Protein 3RRU (pdb70)

Sequence (278 aa):
DPYATSVGHLIEKATFAGVQTEDWGQFHICDIINTTQDGPKDAVKALKKRISKNYNHKEIQLTLSLIDCVQNCGPSFQSLIVKKEFVKENLVKLLNPRYNLPLDIQNRILNFIKTWSQGFPGGVDVSEVKEVYLDLVKKDPYATSVGHLIEKATFAGVQTEDWGQFHICDIINTTQDGPKDAVKALKKRISKNYNHKEIQLTLSLIDCVQNCGPSFQSLIVKKEFVKENLVKLLNPRYNLPLDIQNRILNFIKTWSQGFPGGVDVSEVKEVYLDLVKK

Nearest PDB structures (foldseek):
  3rru-assembly2_B  TM=1.007E+00  e=3.698E-20  Homo sapiens
  1elk-assembly2_B  TM=9.322E-01  e=1.141E-09  Homo sapiens
  1mhq-assembly2_B  TM=8.663E-01  e=3.518E-06  Homo sapiens
  1juq-assembly5_A  TM=8.604E-01  e=4.296E-06  Homo sapiens
  1juq-assembly6_A  TM=8.604E-01  e=4.296E-06  Homo sapiens

Foldseek 3Di:
DLCPDPLLVLLCVQLPLPDQDHPVVSLCSLVVLAPDPCSQVSNLVSLQVQQAPDLRQSSLVRSLVSVVNCPRPPVSNLQVCLDCVHLVRTLVVCLDCVSVHDPVSNVSSLVVLVVVLVPDPDDRDNPRSVVVNVVVVVD/DLCPDDLSVLLCVQLPLPDQDHDVVSLCSLVVLQPDPCSQVSNLVSLQVQQAPDLRQSSLVRSLVSLVNCPRPPVSNLQVCLDCVHLVRTLVVCLDCVSVHDPVSNVSSLVVLVVSLVDDPDDRDNPRSVVVNVVVVVD

Radius of gyration: 22.13 Å; Cα contacts (8 Å, |Δi|>4): 354; chains: 2; bounding box: 64×55×39 Å

GO terms:
  GO:0005515 protein binding (F, IPI)
  GO:0005768 endosome (C, IDA)
  GO:0005829 cytosol (C, IDA)
  GO:0043130 ubiquitin binding (F, TAS)
  GO:0005764 lysosome (C, TAS)
  GO:0005737 cytoplasm (C, IDA)
  GO:0030276 clathrin binding (F, IDA)
  GO:0045839 negative regulation of mitotic nuclear division (P, IDA)
  GO:0031954 positive regulation of protein autophosphorylation (P, IDA)
  GO:0032147 activation of protein kinase activity (P, IDA)
  GO:0007165 signal transduction (P, IDA)
  GO:0070062 extracellular exosome (C, HDA)
  GO:0019901 protein kinase binding (F, IPI)

Secondary structure (DSSP, 8-state):
-GGGSHHHHHHHHHT-SS--S--TTT--HHHHHHHSTTHHHHHHHHHHHHHTT--BHHHHHHHHHHH--TTTS-HHHHHHHSSHHHIIIIIGGGGSGGG---HHHHHHHHHHHHHHHT--SSS---HHHHHHHHHHHH-/-TTTSHHHHHHHHHT-SS--S--TTT--HHHHHTTSTTHHHHHHHHHHHHHTT--BHHHHHHHHHHH--TTTS-HHHHHHHSSHHHIIIIIGGGGSGGG---HHHHHHHHHHHHHHHT--SSS---HHHHHHHHHHHH-

Structure (mmCIF, N/CA/C/O backbone):
data_3RRU
#
_entry.id   3RRU
#
_cell.length_a   122.047
_cell.length_b   122.047
_cell.length_c   55.095
_cell.angle_alpha   90.00
_cell.angle_beta   90.00
_cell.angle_gamma   120.00
#
_symmetry.space_group_name_H-M   'P 31 1 2'
#
loop_
_atom_site.group_PDB
_atom_site.id
_atom_site.type_symbol
_atom_site.label_atom_id
_atom_site.label_alt_id
_atom_site.label_comp_id
_atom_site.label_asym_id
_atom_site.label_entity_id
_atom_site.label_seq_id
_atom_site.pdbx_PDB_ins_code
_atom_site.Cartn_x
_atom_site.Cartn_y
_atom_site.Cartn_z
_atom_site.occupancy
_atom_site.B_iso_or_equiv
_atom_site.auth_seq_id
_atom_site.auth_comp_id
_atom_site.auth_asym_id
_atom_site.auth_atom_id
_atom_site.pdbx_PDB_model_num
ATOM 1 N N . ASP A 1 11 ? -6.890 29.408 9.160 1.00 45.16 9 ASP A N 1
ATOM 2 C CA . ASP A 1 11 ? -8.209 29.165 8.483 1.00 47.65 9 ASP A CA 1
ATOM 3 C C . ASP A 1 11 ? -8.139 28.370 7.163 1.00 47.74 9 ASP A C 1
ATOM 4 O O . ASP A 1 11 ? -7.428 28.742 6.237 1.00 49.26 9 ASP A O 1
ATOM 9 N N . PRO A 1 12 ? -8.921 27.286 7.044 1.00 47.45 10 PRO A N 1
ATOM 10 C CA . PRO A 1 12 ? -8.890 26.488 5.808 1.00 47.46 10 PRO A CA 1
ATOM 11 C C . PRO A 1 12 ? -9.274 27.208 4.498 1.00 47.08 10 PRO A C 1
ATOM 12 O O . PRO A 1 12 ? -8.546 27.111 3.508 1.00 46.95 10 PRO A O 1
ATOM 16 N N . TYR A 1 13 ? -10.406 27.917 4.495 1.00 46.42 11 TYR A N 1
ATOM 17 C CA . TYR A 1 13 ? -10.896 28.630 3.304 1.00 45.48 11 TYR A CA 1
ATOM 18 C C . TYR A 1 13 ? -10.050 29.843 2.933 1.00 45.90 11 TYR A C 1
ATOM 19 O O . TYR A 1 13 ? -10.429 30.648 2.070 1.00 46.23 11 TYR A O 1
ATOM 28 N N . ALA A 1 14 ? -8.900 29.967 3.581 1.00 46.87 12 ALA A N 1
ATOM 29 C CA . ALA A 1 14 ? -7.997 31.092 3.348 1.00 48.15 12 ALA A CA 1
ATOM 30 C C . ALA A 1 14 ? -6.967 30.790 2.268 1.00 48.75 12 ALA A C 1
ATOM 31 O O . ALA A 1 14 ? -6.724 31.619 1.392 1.00 48.69 12 ALA A O 1
ATOM 33 N N . THR A 1 15 ? -6.362 29.605 2.365 1.00 49.76 13 THR A N 1
ATOM 34 C CA . THR A 1 15 ? -5.348 29.123 1.429 1.00 50.63 13 THR A CA 1
ATOM 35 C C . THR A 1 15 ? -5.823 29.199 -0.026 1.00 50.80 13 THR A C 1
ATOM 36 O O . THR A 1 15 ? -7.015 29.074 -0.308 1.00 52.09 13 THR A O 1
ATOM 40 N N . SER A 1 16 ? -4.887 29.399 -0.950 1.00 49.47 14 SER A N 1
ATOM 41 C CA . SER A 1 16 ? -5.231 29.521 -2.367 1.00 48.19 14 SER A CA 1
ATOM 42 C C . SER A 1 16 ? -6.206 28.440 -2.809 1.00 46.48 14 SER A C 1
ATOM 43 O O . SER A 1 16 ? -7.316 28.732 -3.246 1.00 46.25 14 SER A O 1
ATOM 46 N N . VAL A 1 17 ? -5.792 27.189 -2.683 1.00 44.58 15 VAL A N 1
ATOM 47 C CA . VAL A 1 17 ? -6.645 26.087 -3.076 1.00 43.27 15 VAL A CA 1
ATOM 48 C C . VAL A 1 17 ? -7.833 25.933 -2.117 1.00 43.08 15 VAL A C 1
ATOM 49 O O . VAL A 1 17 ? -8.898 25.433 -2.495 1.00 43.28 15 VAL A O 1
ATOM 53 N N . GLY A 1 18 ? -7.647 26.365 -0.875 1.00 42.32 16 GLY A N 1
ATOM 54 C CA . GLY A 1 18 ? -8.712 26.268 0.105 1.00 41.30 16 GLY A CA 1
ATOM 55 C C . GLY A 1 18 ? -9.908 27.098 -0.313 1.00 40.99 16 GLY A C 1
ATOM 56 O O . GLY A 1 18 ? -11.059 26.693 -0.139 1.00 40.41 16 GLY A O 1
ATOM 57 N N . HIS A 1 19 ? -9.637 28.268 -0.874 1.00 40.68 17 HIS A N 1
ATOM 58 C CA . HIS A 1 19 ? -10.713 29.139 -1.306 1.00 41.52 17 HIS A CA 1
ATOM 59 C C . HIS A 1 19 ? -11.479 28.554 -2.485 1.00 40.29 17 HIS A C 1
ATOM 60 O O . HIS A 1 19 ? -12.701 28.684 -2.552 1.00 40.59 17 HIS A O 1
ATOM 67 N N . LEU A 1 20 ? -10.764 27.920 -3.413 1.00 38.33 18 LEU A N 1
ATOM 68 C CA . LEU A 1 20 ? -11.401 27.328 -4.586 1.00 36.11 18 LEU A CA 1
ATOM 69 C C . LEU A 1 20 ? -12.341 26.225 -4.170 1.00 35.26 18 LEU A C 1
ATOM 70 O O . LEU A 1 20 ? -13.348 25.984 -4.821 1.00 34.23 18 LEU A O 1
ATOM 75 N N . ILE A 1 21 ? -12.004 25.558 -3.076 1.00 35.30 19 ILE A N 1
ATOM 76 C CA . ILE A 1 21 ? -12.840 24.489 -2.582 1.00 36.55 19 ILE A CA 1
ATOM 77 C C . ILE A 1 21 ? -14.072 25.062 -1.894 1.00 39.28 19 ILE A C 1
ATOM 78 O O . ILE A 1 21 ? -15.186 24.592 -2.121 1.00 39.08 19 ILE A O 1
ATOM 83 N N . GLU A 1 22 ? -13.886 26.080 -1.058 1.00 42.13 20 GLU A N 1
ATOM 84 C CA . GLU A 1 22 ? -15.024 26.691 -0.372 1.00 45.03 20 GLU A CA 1
ATOM 85 C C . GLU A 1 22 ? -16.078 27.137 -1.371 1.00 45.89 20 GLU A C 1
ATOM 86 O O . GLU A 1 22 ? -17.274 26.979 -1.139 1.00 46.70 20 GLU A O 1
ATOM 92 N N . LYS A 1 23 ? -15.626 27.701 -2.484 1.00 46.29 21 LYS A N 1
ATOM 93 C CA .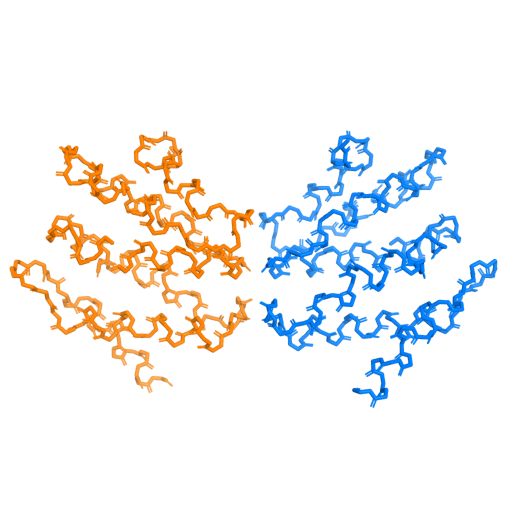 LYS A 1 23 ? -16.533 28.181 -3.515 1.00 46.02 21 LYS A CA 1
ATOM 94 C C . LYS A 1 23 ? -17.126 27.081 -4.389 1.00 44.89 21 LYS A C 1
ATOM 95 O O . LYS A 1 23 ? -18.276 27.182 -4.792 1.00 44.56 21 LYS A O 1
ATOM 101 N N . ALA A 1 24 ? -16.347 26.040 -4.679 1.00 43.43 22 ALA A N 1
ATOM 102 C CA . ALA A 1 24 ? -16.818 24.952 -5.528 1.00 42.64 22 ALA A CA 1
ATOM 103 C C . ALA A 1 24 ? -17.858 24.089 -4.849 1.00 43.61 22 ALA A C 1
ATOM 104 O O . ALA A 1 24 ? -18.568 23.333 -5.503 1.00 43.95 22 ALA A O 1
ATOM 106 N N . THR A 1 25 ? -17.943 24.188 -3.532 1.00 45.48 23 THR A N 1
ATOM 107 C CA . THR A 1 25 ? -18.918 23.403 -2.795 1.00 46.97 23 THR A CA 1
ATOM 108 C C . THR A 1 25 ? -19.793 24.353 -2.006 1.00 48.89 23 THR A C 1
ATOM 109 O O . THR A 1 25 ? -20.382 23.959 -1.005 1.00 50.12 23 THR A O 1
ATOM 113 N N . PHE A 1 26 ? -19.866 25.607 -2.456 1.00 50.81 24 PHE A N 1
ATOM 114 C CA . PHE A 1 26 ? -20.671 26.623 -1.777 1.00 52.73 24 PHE A CA 1
ATOM 115 C C . PHE A 1 26 ? -22.133 26.220 -1.751 1.00 53.37 24 PHE A C 1
ATOM 116 O O . PHE A 1 26 ? -22.637 25.594 -2.684 1.00 52.48 24 PHE A O 1
ATOM 124 N N . ALA A 1 27 ? -22.810 26.594 -0.673 1.00 55.02 25 ALA A N 1
ATOM 125 C CA . ALA A 1 27 ? -24.218 26.281 -0.499 1.00 56.93 25 ALA A CA 1
ATOM 126 C C . ALA A 1 27 ? -25.032 26.626 -1.741 1.00 58.32 25 ALA A C 1
ATOM 127 O O . ALA A 1 27 ? -25.931 25.883 -2.133 1.00 58.46 25 ALA A O 1
ATOM 129 N N . GLY A 1 28 ? -24.713 27.760 -2.356 1.00 59.57 26 GLY A N 1
ATOM 130 C CA . GLY A 1 28 ? -25.433 28.198 -3.541 1.00 59.85 26 GLY A CA 1
ATOM 131 C C . GLY A 1 28 ? -25.528 27.192 -4.677 1.00 59.76 26 GLY A C 1
ATOM 132 O O . GLY A 1 28 ? -26.615 26.694 -4.985 1.00 59.11 26 GLY A O 1
ATOM 133 N N . VAL A 1 29 ? -24.389 26.904 -5.304 1.00 59.62 27 VAL A N 1
ATOM 134 C CA . VAL A 1 29 ? -24.337 25.971 -6.423 1.00 58.78 27 VAL A CA 1
ATOM 135 C C . VAL A 1 29 ? -25.235 24.772 -6.167 1.00 59.60 27 VAL A C 1
ATOM 136 O O . VAL A 1 29 ? -25.267 24.246 -5.060 1.00 59.78 27 VAL A O 1
ATOM 140 N N . GLN A 1 30 ? -25.975 24.341 -7.182 1.00 59.95 28 GLN A N 1
ATOM 141 C CA . GLN A 1 30 ? -26.853 23.199 -6.993 1.00 60.24 28 GLN A CA 1
ATOM 142 C C . GLN A 1 30 ? -26.326 21.976 -7.739 1.00 59.21 28 GLN A C 1
ATOM 143 O O . GLN A 1 30 ? -26.842 20.871 -7.578 1.00 59.85 28 GLN A O 1
ATOM 149 N N . THR A 1 31 ? -25.277 22.171 -8.534 1.00 57.69 29 THR A N 1
ATOM 150 C CA . THR A 1 31 ? -24.681 21.082 -9.316 1.00 55.54 29 THR A CA 1
ATOM 151 C C . THR A 1 31 ? -23.148 21.051 -9.236 1.00 53.19 29 THR A C 1
ATOM 152 O O . THR A 1 31 ? -22.520 22.001 -8.772 1.00 53.07 29 THR A O 1
ATOM 156 N N . GLU A 1 32 ? -22.546 19.960 -9.699 1.00 49.94 30 GLU A N 1
ATOM 157 C CA . GLU A 1 32 ? -21.096 19.846 -9.685 1.00 47.17 30 GLU A CA 1
ATOM 158 C C . GLU A 1 32 ? -20.488 20.609 -10.851 1.00 45.84 30 GLU A C 1
ATOM 159 O O . GLU A 1 32 ? -20.899 20.444 -11.998 1.00 46.73 30 GLU A O 1
ATOM 165 N N . ASP A 1 33 ? -19.517 21.462 -10.565 1.00 43.73 31 ASP A N 1
ATOM 166 C CA . ASP A 1 33 ? -18.850 22.188 -11.632 1.00 40.80 31 ASP A CA 1
ATOM 167 C C . ASP A 1 33 ? -17.592 21.380 -11.906 1.00 38.03 31 ASP A C 1
ATOM 168 O O . ASP A 1 33 ? -16.520 21.680 -11.385 1.00 37.38 31 ASP A O 1
ATOM 173 N N . TRP A 1 34 ? -17.725 20.345 -12.719 1.00 34.90 32 TRP A N 1
ATOM 174 C CA . TRP A 1 34 ? -16.589 19.499 -13.022 1.00 32.40 32 TRP A CA 1
ATOM 175 C C . TRP A 1 34 ? -15.418 20.216 -13.654 1.00 31.99 32 TRP A C 1
ATOM 176 O O . TRP A 1 34 ? -14.290 19.745 -13.564 1.00 31.45 32 TRP A O 1
ATOM 187 N N . GLY A 1 35 ? -15.678 21.340 -14.311 1.00 32.82 33 GLY A N 1
ATOM 188 C CA . GLY A 1 35 ? -14.591 22.074 -14.927 1.00 33.34 33 GLY A CA 1
ATOM 189 C C . GLY A 1 35 ? -13.744 22.641 -13.812 1.00 33.83 33 GLY A C 1
ATOM 190 O O . GLY A 1 35 ? -12.517 22.617 -13.873 1.00 33.23 33 GLY A O 1
ATOM 191 N N . GLN A 1 36 ? -14.429 23.124 -12.777 1.00 34.91 34 GLN A N 1
ATOM 192 C CA . GLN A 1 36 ? -13.807 23.722 -11.604 1.00 35.94 34 GLN A CA 1
ATOM 193 C C . GLN A 1 36 ? -13.099 22.696 -10.750 1.00 35.66 34 GLN A C 1
ATOM 194 O O . GLN A 1 36 ? -12.013 22.962 -10.237 1.00 35.94 34 GLN A O 1
ATOM 200 N N . PHE A 1 37 ? -13.728 21.538 -10.564 1.00 35.78 35 PHE A N 1
ATOM 201 C CA . PHE A 1 37 ? -13.108 20.481 -9.771 1.00 36.56 35 PHE A CA 1
ATOM 202 C C . PHE A 1 37 ? -11.788 20.084 -10.404 1.00 39.29 35 PHE A C 1
ATOM 203 O O . PHE A 1 37 ? -10.805 19.863 -9.705 1.00 40.29 35 PHE A O 1
ATOM 219 N N . HIS A 1 39 ? -9.900 21.952 -12.304 1.00 42.92 37 HIS A N 1
ATOM 220 C CA . HIS A 1 39 ? -8.950 23.012 -12.049 1.00 41.99 37 HIS A CA 1
ATOM 221 C C . HIS A 1 39 ? -8.410 22.885 -10.633 1.00 40.63 37 HIS A C 1
ATOM 222 O O . HIS A 1 39 ? -7.243 23.163 -10.388 1.00 40.51 37 HIS A O 1
ATOM 229 N N . ILE A 1 40 ? -9.258 22.460 -9.703 1.00 39.48 38 ILE A N 1
ATOM 230 C CA . ILE A 1 40 ? -8.834 22.302 -8.320 1.00 38.65 38 ILE A CA 1
ATOM 231 C C . ILE A 1 40 ? -7.774 21.224 -8.179 1.00 39.19 38 ILE A C 1
ATOM 232 O O . ILE A 1 40 ? -6.790 21.413 -7.473 1.00 38.89 38 ILE A O 1
ATOM 237 N N . CYS A 1 41 ? -7.971 20.090 -8.847 1.00 40.46 39 CYS A N 1
ATOM 238 C CA . CYS A 1 41 ? -7.010 18.981 -8.779 1.00 41.05 39 CYS A CA 1
ATOM 239 C C . CYS A 1 41 ? -5.652 19.370 -9.328 1.00 39.96 39 CYS A C 1
ATOM 240 O O . CYS A 1 41 ? -4.617 19.021 -8.763 1.00 39.24 39 CYS A O 1
ATOM 243 N N . ASP A 1 42 ? -5.674 20.078 -10.451 1.00 39.19 40 ASP A N 1
ATOM 244 C CA . ASP A 1 42 ? -4.451 20.529 -11.082 1.00 39.58 40 ASP A CA 1
ATOM 245 C C . ASP A 1 42 ? -3.645 21.409 -10.124 1.00 39.43 40 ASP A C 1
ATOM 246 O O . ASP A 1 42 ? -2.419 21.327 -10.083 1.00 40.44 40 ASP A O 1
ATOM 251 N N . ILE A 1 43 ? -4.338 22.260 -9.372 1.00 38.24 41 ILE A N 1
ATOM 252 C CA . ILE A 1 43 ? -3.707 23.144 -8.397 1.00 36.99 41 ILE A CA 1
ATOM 253 C C . ILE A 1 43 ? -3.106 22.269 -7.298 1.00 37.82 41 ILE A C 1
ATOM 254 O O . ILE A 1 43 ? -1.994 22.512 -6.839 1.00 37.94 41 ILE A O 1
ATOM 259 N N . ILE A 1 44 ? -3.854 21.248 -6.888 1.00 37.39 42 ILE A N 1
ATOM 260 C CA . ILE A 1 44 ? -3.399 20.339 -5.859 1.00 36.59 42 ILE A CA 1
ATOM 261 C C . ILE A 1 44 ? -2.124 19.687 -6.318 1.00 37.88 42 ILE A C 1
ATOM 262 O O . ILE A 1 44 ? -1.245 19.432 -5.519 1.00 39.42 42 ILE A O 1
ATOM 267 N N . ASN A 1 45 ? -2.024 19.405 -7.609 1.00 39.58 43 ASN A N 1
ATOM 268 C CA . ASN A 1 45 ? -0.839 18.742 -8.139 1.00 42.05 43 ASN A CA 1
ATOM 269 C C . ASN A 1 45 ? 0.343 19.656 -8.463 1.00 45.80 43 ASN A C 1
ATOM 270 O O . ASN A 1 45 ? 1.452 19.181 -8.717 1.00 46.93 43 ASN A O 1
ATOM 275 N N . THR A 1 46 ? 0.121 20.963 -8.427 1.00 49.59 44 THR A N 1
ATOM 276 C CA . THR A 1 46 ? 1.187 21.917 -8.732 1.00 53.43 44 THR A CA 1
ATOM 277 C C . THR A 1 46 ? 1.921 22.444 -7.502 1.00 54.51 44 THR A C 1
ATOM 278 O O . THR A 1 46 ? 3.140 22.331 -7.409 1.00 54.72 44 THR A O 1
ATOM 282 N N . THR A 1 47 ? 1.174 23.015 -6.563 1.00 56.45 45 THR A N 1
ATOM 283 C CA . THR A 1 47 ? 1.754 23.571 -5.345 1.00 58.39 45 THR A CA 1
ATOM 284 C C . THR A 1 47 ? 2.392 22.509 -4.456 1.00 59.71 45 THR A C 1
ATOM 285 O O . THR A 1 47 ? 1.988 21.342 -4.460 1.00 59.67 45 THR A O 1
ATOM 289 N N . GLN A 1 48 ? 3.383 22.936 -3.679 1.00 60.87 46 GLN A N 1
ATOM 290 C CA . GLN A 1 48 ? 4.115 22.060 -2.763 1.00 61.94 46 GLN A CA 1
ATOM 291 C C . GLN A 1 48 ? 3.236 21.392 -1.686 1.00 61.77 46 GLN A C 1
ATOM 292 O O . GLN A 1 48 ? 3.298 20.175 -1.493 1.00 61.45 46 GLN A O 1
ATOM 298 N N . ASP A 1 49 ? 2.426 22.189 -0.987 1.00 61.27 47 ASP A N 1
ATOM 299 C CA . ASP A 1 49 ? 1.555 21.675 0.077 1.00 60.26 47 ASP A CA 1
ATOM 300 C C . ASP A 1 49 ? 0.071 21.700 -0.297 1.00 57.58 47 ASP A C 1
ATOM 301 O O . ASP A 1 49 ? -0.799 21.748 0.577 1.00 55.84 47 ASP A O 1
ATOM 306 N N . GLY A 1 50 ? -0.214 21.661 -1.596 1.00 55.16 48 GLY A N 1
ATOM 307 C CA . GLY A 1 50 ? -1.593 21.679 -2.049 1.00 50.81 48 GLY A CA 1
ATOM 308 C C . GLY A 1 50 ? -2.443 20.573 -1.448 1.00 48.35 48 GLY A C 1
ATOM 309 O O . GLY A 1 50 ? -3.557 20.847 -1.021 1.00 47.68 48 GLY A O 1
ATOM 310 N N . PRO A 1 51 ? -1.955 19.319 -1.398 1.00 46.62 49 PRO A N 1
ATOM 311 C CA . PRO A 1 51 ? -2.713 18.194 -0.836 1.00 45.41 49 PRO A CA 1
ATOM 312 C C . PRO A 1 51 ? -3.162 18.384 0.604 1.00 45.27 49 PRO A C 1
ATOM 313 O O . PRO A 1 51 ? -4.324 18.158 0.929 1.00 45.14 49 PRO A O 1
ATOM 317 N N . LYS A 1 52 ? -2.224 18.780 1.461 1.00 45.55 50 LYS A N 1
ATOM 318 C CA . LYS A 1 52 ? -2.482 18.987 2.885 1.00 45.04 50 LYS A CA 1
ATOM 319 C C . LYS A 1 52 ? -3.506 20.094 3.093 1.00 44.50 50 LYS A C 1
ATOM 320 O O . LYS A 1 52 ? -4.496 19.924 3.803 1.00 43.46 50 LYS A O 1
ATOM 326 N N . ASP A 1 53 ? -3.252 21.229 2.457 1.00 44.33 51 ASP A N 1
ATOM 327 C CA . ASP A 1 53 ? -4.118 22.395 2.547 1.00 44.62 51 ASP A CA 1
ATOM 328 C C . ASP A 1 53 ? -5.515 22.116 2.017 1.00 41.19 51 ASP A C 1
ATOM 329 O O . ASP A 1 53 ? -6.508 22.660 2.512 1.00 38.61 51 ASP A O 1
ATOM 334 N N . ALA A 1 54 ? -5.578 21.283 0.987 1.00 39.21 52 ALA A N 1
ATOM 335 C CA . ALA A 1 54 ? -6.850 20.928 0.396 1.00 37.46 52 ALA A CA 1
ATOM 336 C C . ALA A 1 54 ? -7.633 20.119 1.415 1.00 36.24 52 ALA A C 1
ATOM 337 O O . ALA A 1 54 ? -8.768 20.458 1.728 1.00 37.56 52 ALA A O 1
ATOM 339 N N . VAL A 1 55 ? -7.032 19.059 1.944 1.00 33.60 53 VAL A N 1
ATOM 340 C CA . VAL A 1 55 ? -7.741 18.246 2.913 1.00 30.43 53 VAL A CA 1
ATOM 341 C C . VAL A 1 55 ? -8.219 19.039 4.132 1.00 30.56 53 VAL A C 1
ATOM 342 O O . VAL A 1 55 ? -9.243 18.693 4.704 1.00 29.96 53 VAL A O 1
ATOM 346 N N . LYS A 1 56 ? -7.509 20.095 4.534 1.00 30.36 54 LYS A N 1
ATOM 347 C CA . LYS A 1 56 ? -7.956 20.872 5.691 1.00 30.91 54 LYS A CA 1
ATOM 348 C C . LYS A 1 56 ? -9.256 21.589 5.368 1.00 30.71 54 LYS A C 1
ATOM 349 O O . LYS A 1 56 ? -10.124 21.736 6.229 1.00 30.91 54 LYS A O 1
ATOM 355 N N . ALA A 1 57 ? -9.388 22.043 4.125 1.00 31.09 55 ALA A N 1
ATOM 356 C CA . ALA A 1 57 ? -10.603 22.726 3.693 1.00 30.86 55 ALA A CA 1
ATOM 357 C C . ALA A 1 57 ? -11.739 21.710 3.541 1.00 30.37 55 ALA A C 1
ATOM 358 O O . ALA A 1 57 ? -12.828 21.922 4.053 1.00 30.62 55 ALA A O 1
ATOM 360 N N . LEU A 1 58 ? -11.483 20.612 2.839 1.00 31.00 56 LEU A N 1
ATOM 361 C CA . LEU A 1 58 ? -12.492 19.579 2.662 1.00 31.69 56 LEU A CA 1
ATOM 362 C C . LEU A 1 58 ? -12.993 19.094 4.003 1.00 32.84 56 LEU A C 1
ATOM 363 O O . LEU A 1 58 ? -14.182 18.858 4.179 1.00 34.49 56 LEU A O 1
ATOM 368 N N . LYS A 1 59 ? -12.075 18.921 4.946 1.00 34.18 57 LYS A N 1
ATOM 369 C CA . LYS A 1 59 ? -12.436 18.455 6.281 1.00 34.44 57 LYS A CA 1
ATOM 370 C C . LYS A 1 59 ? -13.435 19.438 6.866 1.00 33.38 57 LYS A C 1
ATOM 371 O O . LYS A 1 59 ? -14.436 19.033 7.439 1.00 33.64 57 LYS A O 1
ATOM 377 N N . LYS A 1 60 ? -13.164 20.729 6.694 1.00 32.14 58 LYS A N 1
ATOM 378 C CA . LYS A 1 60 ? -14.050 21.772 7.200 1.00 31.52 58 LYS A CA 1
ATOM 379 C C . LYS A 1 60 ? -15.445 21.655 6.589 1.00 31.09 58 LYS A C 1
ATOM 380 O O . LYS A 1 60 ? -16.414 21.396 7.292 1.00 32.34 58 LYS A O 1
ATOM 386 N N . ARG A 1 61 ? -15.531 21.846 5.281 1.00 30.64 59 ARG A N 1
ATOM 387 C CA . ARG A 1 61 ? -16.786 21.752 4.567 1.00 30.68 59 ARG A CA 1
ATOM 388 C C . ARG A 1 61 ? -17.620 20.540 5.003 1.00 31.01 59 ARG A C 1
ATOM 389 O O . ARG A 1 61 ? -18.821 20.654 5.233 1.00 30.18 59 ARG A O 1
ATOM 397 N N . ILE A 1 62 ? -16.975 19.387 5.139 1.00 32.91 60 ILE A N 1
ATOM 398 C CA . ILE A 1 62 ? -17.653 18.153 5.534 1.00 36.01 60 ILE A CA 1
ATOM 399 C C . ILE A 1 62 ? -18.141 18.122 6.982 1.00 38.03 60 ILE A C 1
ATOM 400 O O . ILE A 1 62 ? -19.332 17.956 7.228 1.00 38.94 60 ILE A O 1
ATOM 405 N N . SER A 1 63 ? -17.219 18.276 7.930 1.00 39.85 61 SER A N 1
ATOM 406 C CA . SER A 1 63 ? -17.542 18.209 9.353 1.00 42.08 61 SER A CA 1
ATOM 407 C C . SER A 1 63 ? -18.909 18.726 9.803 1.00 43.16 61 SER A C 1
ATOM 408 O O . SER A 1 63 ? -19.290 19.859 9.503 1.00 43.59 61 SER A O 1
ATOM 411 N N . LYS A 1 64 ? -19.623 17.871 10.540 1.00 43.10 62 LYS A N 1
ATOM 412 C CA . LYS A 1 64 ? -20.940 18.170 11.098 1.00 42.21 62 LYS A CA 1
ATOM 413 C C . LYS A 1 64 ? -21.770 19.107 10.230 1.00 40.85 62 LYS A C 1
ATOM 414 O O . LYS A 1 64 ? -22.408 20.022 10.741 1.00 40.80 62 LYS A O 1
ATOM 420 N N . ASN A 1 65 ? -21.772 18.876 8.923 1.00 39.53 63 ASN A N 1
ATOM 421 C CA . ASN A 1 65 ? -22.527 19.719 8.008 1.00 38.19 63 ASN A CA 1
ATOM 422 C C . ASN A 1 65 ? -23.921 19.142 7.758 1.00 37.84 63 ASN A C 1
ATOM 423 O O . ASN A 1 65 ? -24.064 17.950 7.498 1.00 36.71 63 ASN A O 1
ATOM 428 N N . TYR A 1 66 ? -24.951 19.979 7.844 1.00 38.34 64 TYR A N 1
ATOM 429 C CA . TYR A 1 66 ? -26.320 19.506 7.630 1.00 38.40 64 TYR A CA 1
ATOM 430 C C . TYR A 1 66 ? -26.860 19.790 6.236 1.00 37.57 64 TYR A C 1
ATOM 431 O O . TYR A 1 66 ? -28.014 19.497 5.937 1.00 37.75 64 TYR A O 1
ATOM 440 N N . ASN A 1 67 ? -26.031 20.371 5.386 1.00 37.14 65 ASN A N 1
ATOM 441 C CA . ASN A 1 67 ? -26.474 20.697 4.052 1.00 38.10 65 ASN A CA 1
ATOM 442 C C . ASN A 1 67 ? -26.357 19.511 3.104 1.00 39.91 65 ASN A C 1
ATOM 443 O O . ASN A 1 67 ? -25.304 18.890 2.991 1.00 41.17 65 ASN A O 1
ATOM 448 N N . HIS A 1 68 ? -27.455 19.194 2.435 1.00 41.22 66 HIS A N 1
ATOM 449 C CA . HIS A 1 68 ? -27.489 18.110 1.471 1.00 41.72 66 HIS A CA 1
ATOM 450 C C . HIS A 1 68 ? -26.467 18.276 0.366 1.00 40.37 66 HIS A C 1
ATOM 451 O O . HIS A 1 68 ? -25.510 17.520 0.265 1.00 39.07 66 HIS A O 1
ATOM 458 N N . LYS A 1 69 ? -26.720 19.269 -0.480 1.00 38.53 67 LYS A N 1
ATOM 459 C CA . LYS A 1 69 ? -25.872 19.528 -1.615 1.00 37.71 67 LYS A CA 1
ATOM 460 C C . LYS A 1 69 ? -24.422 19.787 -1.282 1.00 38.78 67 LYS A C 1
ATOM 461 O O . LYS A 1 69 ? -23.550 19.315 -2.006 1.00 40.60 67 LYS A O 1
ATOM 467 N N . GLU A 1 70 ? -24.133 20.518 -0.207 1.00 37.92 68 GLU A N 1
ATOM 468 C CA . GLU A 1 70 ? -22.731 20.772 0.118 1.00 36.71 68 GLU A CA 1
ATOM 469 C C . GLU A 1 70 ? -21.996 19.449 0.307 1.00 35.17 68 GLU A C 1
ATOM 470 O O . GLU A 1 70 ? -20.888 19.273 -0.202 1.00 35.50 68 GLU A O 1
ATOM 476 N N . ILE A 1 71 ? -22.614 18.505 1.008 1.00 32.81 69 ILE A N 1
ATOM 477 C CA . ILE A 1 71 ? -21.977 17.215 1.221 1.00 31.04 69 ILE A CA 1
ATOM 478 C C . ILE A 1 71 ? -21.929 16.429 -0.067 1.00 32.51 69 ILE A C 1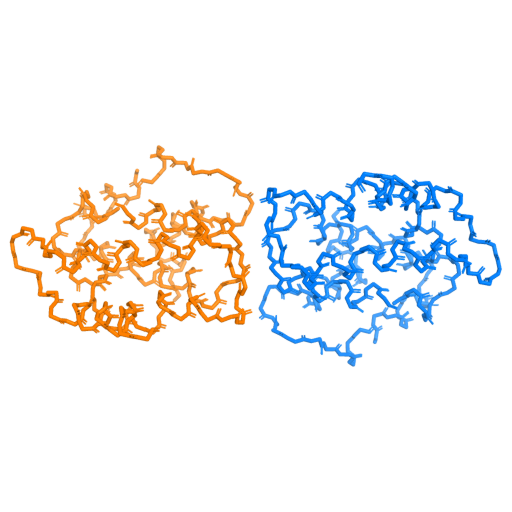
ATOM 479 O O . ILE A 1 71 ? -20.947 15.744 -0.347 1.00 33.55 69 ILE A O 1
ATOM 484 N N . GLN A 1 72 ? -23.003 16.526 -0.845 1.00 33.68 70 GLN A N 1
ATOM 485 C CA . GLN A 1 72 ? -23.111 15.831 -2.121 1.00 33.72 70 GLN A CA 1
ATOM 486 C C . GLN A 1 72 ? -22.010 16.317 -3.060 1.00 32.26 70 GLN A C 1
ATOM 487 O O . GLN A 1 72 ? -21.333 15.512 -3.697 1.00 32.11 70 GLN A O 1
ATOM 493 N N . LEU A 1 73 ? -21.839 17.634 -3.137 1.00 30.90 71 LEU A N 1
ATOM 494 C CA . LEU A 1 73 ? -20.813 18.226 -3.983 1.00 30.64 71 LEU A CA 1
ATOM 495 C C . LEU A 1 73 ? -19.424 17.931 -3.445 1.00 30.84 71 LEU A C 1
ATOM 496 O O . LEU A 1 73 ? -18.521 17.590 -4.206 1.00 31.93 71 LEU A O 1
ATOM 501 N N . THR A 1 74 ? -19.243 18.078 -2.136 1.00 28.79 72 THR A N 1
ATOM 502 C CA . THR A 1 74 ? -17.947 17.818 -1.550 1.00 27.65 72 THR A CA 1
ATOM 503 C C . THR A 1 74 ? -17.489 16.393 -1.799 1.00 27.25 72 THR A C 1
ATOM 504 O O . THR A 1 74 ? -16.349 16.174 -2.211 1.00 28.40 72 THR A O 1
ATOM 508 N N . LEU A 1 75 ? -18.365 15.421 -1.572 1.00 25.64 73 LEU A N 1
ATOM 509 C CA . LEU A 1 75 ? -17.977 14.045 -1.833 1.00 24.71 73 LEU A CA 1
ATOM 510 C C . LEU A 1 75 ? -17.546 13.926 -3.303 1.00 24.27 73 LEU A C 1
ATOM 511 O O . LEU A 1 75 ? -16.502 13.343 -3.592 1.00 24.37 73 LEU A O 1
ATOM 516 N N . SER A 1 76 ? -18.324 14.496 -4.225 1.00 23.28 74 SER A N 1
ATOM 517 C CA . SER A 1 76 ? -17.973 14.450 -5.650 1.00 22.88 74 SER A CA 1
ATOM 518 C C . SER A 1 76 ? -16.615 15.080 -5.894 1.00 22.43 74 SER A C 1
ATOM 519 O O . SER A 1 76 ? -15.872 14.644 -6.771 1.00 20.51 74 SER A O 1
ATOM 522 N N . LEU A 1 77 ? -16.309 16.120 -5.125 1.00 22.36 75 LEU A N 1
ATOM 523 C CA . LEU A 1 77 ? -15.030 16.799 -5.252 1.00 24.12 75 LEU A CA 1
ATOM 524 C C . LEU A 1 77 ? -13.914 15.919 -4.684 1.00 26.88 75 LEU A C 1
ATOM 525 O O . LEU A 1 77 ? -12.787 15.942 -5.174 1.00 26.98 75 LEU A O 1
ATOM 530 N N . ILE A 1 78 ? -14.230 15.149 -3.648 1.00 29.69 76 ILE A N 1
ATOM 531 C CA . ILE A 1 78 ? -13.256 14.267 -3.037 1.00 32.62 76 ILE A CA 1
ATOM 532 C C . ILE A 1 78 ? -12.929 13.149 -3.998 1.00 35.45 76 ILE A C 1
ATOM 533 O O . ILE A 1 78 ? -11.768 12.927 -4.348 1.00 35.40 76 ILE A O 1
ATOM 538 N N . ASP A 1 79 ? -13.971 12.454 -4.433 1.00 39.27 77 ASP A N 1
ATOM 539 C CA . ASP A 1 79 ? -13.824 11.349 -5.373 1.00 42.96 77 ASP A CA 1
ATOM 540 C C . ASP A 1 79 ? -12.952 11.728 -6.557 1.00 43.73 77 ASP A C 1
ATOM 541 O O . ASP A 1 79 ? -12.339 10.866 -7.172 1.00 44.05 77 ASP A O 1
ATOM 554 N N . CYS A 1 81 ? -10.296 14.156 -6.573 1.00 43.09 79 CYS A N 1
ATOM 555 C CA . CYS A 1 81 ? -8.924 14.252 -6.137 1.00 41.00 79 CYS A CA 1
ATOM 556 C C . CYS A 1 81 ? -8.354 12.895 -5.837 1.00 39.94 79 CYS A C 1
ATOM 557 O O . CYS A 1 81 ? -7.160 12.672 -6.005 1.00 40.40 79 CYS A O 1
ATOM 560 N N . VAL A 1 82 ? -9.203 11.983 -5.385 1.00 37.91 80 VAL A N 1
ATOM 561 C CA . VAL A 1 82 ? -8.725 10.656 -5.040 1.00 35.57 80 VAL A CA 1
ATOM 562 C C . VAL A 1 82 ? -8.142 9.952 -6.238 1.00 35.62 80 VAL A C 1
ATOM 563 O O . VAL A 1 82 ? -7.161 9.229 -6.112 1.00 36.33 80 VAL A O 1
ATOM 567 N N . GLN A 1 83 ? -8.721 10.172 -7.409 1.00 35.76 81 GLN A N 1
ATOM 568 C CA . GLN A 1 83 ? -8.198 9.506 -8.574 1.00 37.08 81 GLN A CA 1
ATOM 569 C C . GLN A 1 83 ? -7.414 10.382 -9.551 1.00 36.03 81 GLN A C 1
ATOM 570 O O . GLN A 1 83 ? -7.052 9.917 -10.623 1.00 36.04 81 GLN A O 1
ATOM 576 N N . ASN A 1 84 ? -7.141 11.631 -9.185 1.00 36.41 82 ASN A N 1
ATOM 577 C CA . ASN A 1 84 ? -6.357 12.517 -10.044 1.00 38.08 82 ASN A CA 1
ATOM 578 C C . ASN A 1 84 ? -5.072 13.021 -9.370 1.00 39.87 82 ASN A C 1
ATOM 579 O O . ASN A 1 84 ? -4.262 13.698 -10.005 1.00 41.38 82 ASN A O 1
ATOM 584 N N . CYS A 1 85 ? -4.891 12.726 -8.085 1.00 41.61 83 CYS A N 1
ATOM 585 C CA . CYS A 1 85 ? -3.700 13.170 -7.352 1.00 41.90 83 CYS A CA 1
ATOM 586 C C . CYS A 1 85 ? -3.056 11.922 -6.763 1.00 43.40 83 CYS A C 1
ATOM 587 O O . CYS A 1 85 ? -3.751 10.992 -6.370 1.00 45.16 83 CYS A O 1
ATOM 590 N N . GLY A 1 86 ? -1.734 11.879 -6.700 1.00 44.57 84 GLY A N 1
ATOM 591 C CA . GLY A 1 86 ? -1.105 10.675 -6.184 1.00 43.32 84 GLY A CA 1
ATOM 592 C C . GLY A 1 86 ? -1.439 10.351 -4.743 1.00 41.95 84 GLY A C 1
ATOM 593 O O . GLY A 1 86 ? -2.425 10.854 -4.194 1.00 40.84 84 GLY A O 1
ATOM 594 N N . PRO A 1 87 ? -0.636 9.477 -4.109 1.00 41.38 85 PRO A N 1
ATOM 595 C CA . PRO A 1 87 ? -0.850 9.094 -2.708 1.00 39.87 85 PRO A CA 1
ATOM 596 C C . PRO A 1 87 ? -0.638 10.294 -1.788 1.00 38.43 85 PRO A C 1
ATOM 597 O O . PRO A 1 87 ? -1.136 10.312 -0.669 1.00 37.91 85 PRO A O 1
ATOM 601 N N . SER A 1 88 ? 0.103 11.292 -2.269 1.00 38.16 86 SER A N 1
ATOM 602 C CA . SER A 1 88 ? 0.349 12.494 -1.485 1.00 37.19 86 SER A CA 1
ATOM 603 C C . SER A 1 88 ? -0.988 13.039 -0.989 1.00 37.09 86 SER A C 1
ATOM 604 O O . SER A 1 88 ? -1.050 13.739 0.021 1.00 38.19 86 SER A O 1
ATOM 607 N N . PHE A 1 89 ? -2.057 12.699 -1.706 1.00 35.89 87 PHE A N 1
ATOM 608 C CA . PHE A 1 89 ? -3.405 13.115 -1.342 1.00 34.10 87 PHE A CA 1
ATOM 609 C C . PHE A 1 89 ? -4.121 11.936 -0.683 1.00 34.79 87 PHE A C 1
ATOM 610 O O . PHE A 1 89 ? -4.581 12.025 0.459 1.00 35.35 87 PHE A O 1
ATOM 618 N N . GLN A 1 90 ? -4.194 10.823 -1.404 1.00 33.75 88 GLN A N 1
ATOM 619 C CA . GLN A 1 90 ? -4.863 9.614 -0.923 1.00 31.47 88 GLN A CA 1
ATOM 620 C C . GLN A 1 90 ? -4.507 9.222 0.501 1.00 31.01 88 GLN A C 1
ATOM 621 O O . GLN A 1 90 ? -5.345 8.687 1.212 1.00 31.11 88 GLN A O 1
ATOM 627 N N . SER A 1 91 ? -3.267 9.492 0.901 1.00 30.63 89 SER A N 1
ATOM 628 C CA . SER A 1 91 ? -2.785 9.161 2.232 1.00 30.68 89 SER A CA 1
ATOM 629 C C . SER A 1 91 ? -3.356 10.009 3.342 1.00 32.49 89 SER A C 1
ATOM 630 O O . SER A 1 91 ? -3.334 9.607 4.504 1.00 34.10 89 SER A O 1
ATOM 633 N N . LEU A 1 92 ? -3.821 11.201 2.994 1.00 32.39 90 LEU A N 1
ATOM 634 C CA . LEU A 1 92 ? -4.371 12.117 3.981 1.00 31.68 90 LEU A CA 1
ATOM 635 C C . LEU A 1 92 ? -5.858 11.909 4.146 1.00 32.03 90 LEU A C 1
ATOM 636 O O . LEU A 1 92 ? -6.425 12.206 5.194 1.00 32.15 90 LEU A O 1
ATOM 641 N N . ILE A 1 93 ? -6.491 11.407 3.098 1.00 32.13 91 ILE A N 1
ATOM 642 C CA . ILE A 1 93 ? -7.921 11.185 3.137 1.00 31.96 91 ILE A CA 1
ATOM 643 C C . ILE A 1 93 ? -8.271 9.879 3.837 1.00 31.62 91 ILE A C 1
ATOM 644 O O . ILE A 1 93 ? -9.346 9.762 4.410 1.00 30.91 91 ILE A O 1
ATOM 649 N N . VAL A 1 94 ? -7.364 8.906 3.806 1.00 31.76 92 VAL A N 1
ATOM 650 C CA . VAL A 1 94 ? -7.642 7.632 4.448 1.00 32.70 92 VAL A CA 1
ATOM 651 C C . VAL A 1 94 ? -7.203 7.626 5.894 1.00 35.08 92 VAL A C 1
ATOM 652 O O . VAL A 1 94 ? -7.364 6.621 6.575 1.00 36.40 92 VAL A O 1
ATOM 656 N N . LYS A 1 95 ? -6.640 8.737 6.361 1.00 36.43 93 LYS A N 1
ATOM 657 C CA . LYS A 1 95 ? -6.206 8.825 7.744 1.00 38.36 93 LYS A CA 1
ATOM 658 C C . LYS A 1 95 ? -7.425 8.800 8.649 1.00 39.84 93 LYS A C 1
ATOM 659 O O . LYS A 1 95 ? -8.435 9.435 8.349 1.00 40.55 93 LYS A O 1
ATOM 665 N N . LYS A 1 96 ? -7.325 8.069 9.759 1.00 42.07 94 LYS A N 1
ATOM 666 C CA . LYS A 1 96 ? -8.428 7.941 10.716 1.00 44.01 94 LYS A CA 1
ATOM 667 C C . LYS A 1 96 ? -8.973 9.278 11.176 1.00 45.01 94 LYS A C 1
ATOM 668 O O . LYS A 1 96 ? -10.142 9.378 11.543 1.00 44.18 94 LYS A O 1
ATOM 674 N N . GLU A 1 97 ? -8.115 10.292 11.174 1.00 46.88 95 GLU A N 1
ATOM 675 C CA 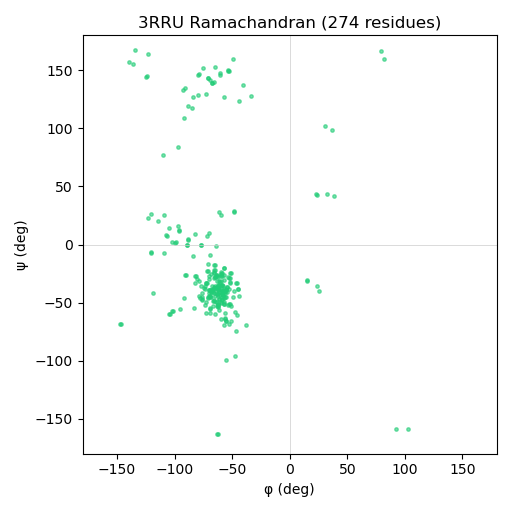. GLU A 1 97 ? -8.503 11.632 11.600 1.00 48.39 95 GLU A CA 1
ATOM 676 C C . GLU A 1 97 ? -9.541 12.241 10.665 1.00 46.94 95 GLU A C 1
ATOM 677 O O . GLU A 1 97 ? -10.221 13.204 11.029 1.00 45.79 95 GLU A O 1
ATOM 683 N N . PHE A 1 98 ? -9.652 11.675 9.464 1.00 45.88 96 PHE A N 1
ATOM 684 C CA . PHE A 1 98 ? -10.590 12.170 8.464 1.00 44.39 96 PHE A CA 1
ATOM 685 C C . PHE A 1 98 ? -11.825 11.302 8.315 1.00 43.63 96 PHE A C 1
ATOM 686 O O . PHE A 1 98 ? -12.941 11.770 8.494 1.00 44.42 96 PHE A O 1
ATOM 694 N N . VAL A 1 99 ? -11.630 10.038 7.966 1.00 42.11 97 VAL A N 1
ATOM 695 C CA . VAL A 1 99 ? -12.772 9.161 7.791 1.00 41.48 97 VAL A CA 1
ATOM 696 C C . VAL A 1 99 ? -13.577 8.914 9.064 1.00 42.33 97 VAL A C 1
ATOM 697 O O . VAL A 1 99 ? -14.802 9.065 9.074 1.00 42.54 97 VAL A O 1
ATOM 701 N N . LYS A 1 100 ? -12.901 8.565 10.149 1.00 43.67 98 LYS A N 1
ATOM 702 C CA . LYS A 1 100 ? -13.613 8.262 11.384 1.00 45.92 98 LYS A CA 1
ATOM 703 C C . LYS A 1 100 ? -14.169 9.474 12.112 1.00 46.19 98 LYS A C 1
ATOM 704 O O . LYS A 1 100 ? -15.269 9.421 12.664 1.00 46.60 98 LYS A O 1
ATOM 710 N N . GLU A 1 101 ? -13.428 10.572 12.103 1.00 46.72 99 GLU A N 1
ATOM 711 C CA . GLU A 1 101 ? -13.869 11.756 12.822 1.00 47.86 99 GLU A CA 1
ATOM 712 C C . GLU A 1 101 ? -14.586 12.770 11.956 1.00 46.60 99 GLU A C 1
ATOM 713 O O . GLU A 1 101 ? -14.815 13.889 12.397 1.00 47.44 99 GLU A O 1
ATOM 719 N N . ASN A 1 102 ? -14.951 12.390 10.735 1.00 44.51 100 ASN A N 1
ATOM 720 C CA . ASN A 1 102 ? -15.630 13.325 9.842 1.00 43.43 100 ASN A CA 1
ATOM 721 C C . ASN A 1 102 ? -16.627 12.660 8.929 1.00 42.96 100 ASN A C 1
ATOM 722 O O . ASN A 1 102 ? -17.823 12.876 9.063 1.00 44.49 100 ASN A O 1
ATOM 727 N N . LEU A 1 103 ? -16.120 11.869 7.989 1.00 41.07 101 LEU A N 1
ATOM 728 C CA . LEU A 1 103 ? -16.957 11.161 7.037 1.00 38.37 101 LEU A CA 1
ATOM 729 C C . LEU A 1 103 ? -17.997 10.286 7.713 1.00 38.22 101 LEU A C 1
ATOM 730 O O . LEU A 1 103 ? -19.204 10.507 7.581 1.00 39.16 101 LEU A O 1
ATOM 735 N N . VAL A 1 104 ? -17.530 9.289 8.443 1.00 36.29 102 VAL A N 1
ATOM 736 C CA . VAL A 1 104 ? -18.439 8.387 9.099 1.00 34.37 102 VAL A CA 1
ATOM 737 C C . VAL A 1 104 ? -19.372 9.080 10.084 1.00 33.51 102 VAL A C 1
ATOM 738 O O . VAL A 1 104 ? -20.467 8.595 10.338 1.00 33.81 102 VAL A O 1
ATOM 742 N N . LYS A 1 105 ? -18.966 10.220 10.626 1.00 32.37 103 LYS A N 1
ATOM 743 C CA . LYS A 1 105 ? -19.842 10.907 11.560 1.00 32.13 103 LYS A CA 1
ATOM 744 C C . LYS A 1 105 ? -21.170 11.229 10.878 1.00 31.53 103 LYS A C 1
ATOM 745 O O . LYS A 1 105 ? -22.231 11.096 11.480 1.00 32.13 103 LYS A O 1
ATOM 751 N N . LEU A 1 106 ? -21.113 11.632 9.615 1.00 30.37 104 LEU A N 1
ATOM 752 C CA . LEU A 1 106 ? -22.318 11.969 8.873 1.00 28.71 104 LEU A CA 1
ATOM 753 C C . LEU A 1 106 ? -23.346 10.850 8.792 1.00 28.98 104 LEU A C 1
ATOM 754 O O . LEU A 1 106 ? -24.518 11.108 8.532 1.00 28.77 104 LEU A O 1
ATOM 759 N N . LEU A 1 107 ? -22.918 9.611 9.003 1.00 30.72 105 LEU A N 1
ATOM 760 C CA . LEU A 1 107 ? -23.839 8.477 8.919 1.00 32.02 105 LEU A CA 1
ATOM 761 C C . LEU A 1 107 ? -24.714 8.374 10.153 1.00 33.79 105 LEU A C 1
ATOM 762 O O . LEU A 1 107 ? -25.556 7.481 10.261 1.00 34.68 105 LEU A O 1
ATOM 767 N N . ASN A 1 108 ? -24.497 9.302 11.078 1.00 34.74 106 ASN A N 1
ATOM 768 C CA . ASN A 1 108 ? -25.257 9.373 12.309 1.00 35.87 106 ASN A CA 1
ATOM 769 C C . ASN A 1 108 ? -26.664 9.842 11.965 1.00 36.71 106 ASN A C 1
ATOM 770 O O . ASN A 1 108 ? -26.850 10.682 11.084 1.00 36.82 106 ASN A O 1
ATOM 775 N N . PRO A 1 109 ? -27.676 9.313 12.666 1.00 37.74 107 PRO A N 1
ATOM 776 C CA . PRO A 1 109 ? -29.071 9.696 12.417 1.00 38.07 107 PRO A CA 1
ATOM 777 C C . PRO A 1 109 ? -29.290 11.207 12.511 1.00 38.75 107 PRO A C 1
ATOM 778 O O . PRO A 1 109 ? -30.072 11.785 11.756 1.00 38.53 107 PRO A O 1
ATOM 782 N N . ARG A 1 110 ? -28.580 11.828 13.448 1.00 39.01 108 ARG A N 1
ATOM 783 C CA . ARG A 1 110 ? -28.661 13.262 13.692 1.00 39.37 108 ARG A CA 1
ATOM 784 C C . ARG A 1 110 ? -28.646 14.108 12.424 1.00 39.36 108 ARG A C 1
ATOM 785 O O . ARG A 1 110 ? -29.346 15.112 12.334 1.00 39.79 108 ARG A O 1
ATOM 793 N N . TYR A 1 111 ? -27.842 13.708 11.449 1.00 39.19 109 TYR A N 1
ATOM 794 C CA . TYR A 1 111 ? -27.737 14.467 10.213 1.00 39.17 109 TYR A CA 1
ATOM 795 C C . TYR A 1 111 ? -28.762 14.038 9.181 1.00 39.50 109 TYR A C 1
ATOM 796 O O . TYR A 1 111 ? -28.761 14.524 8.049 1.00 40.19 109 TYR A O 1
ATOM 805 N N . ASN A 1 112 ? -29.637 13.125 9.582 1.00 38.42 110 ASN A N 1
ATOM 806 C CA . ASN A 1 112 ? -30.690 12.616 8.720 1.00 37.71 110 ASN A CA 1
ATOM 807 C C . ASN A 1 112 ? -30.452 12.736 7.222 1.00 37.18 110 ASN A C 1
ATOM 808 O O . ASN A 1 112 ? -31.363 13.103 6.486 1.00 37.22 110 ASN A O 1
ATOM 813 N N . LEU A 1 113 ? -29.250 12.428 6.751 1.00 36.30 111 LEU A N 1
ATOM 814 C CA . LEU A 1 113 ? -29.026 12.524 5.320 1.00 36.05 111 LEU A CA 1
ATOM 815 C C . LEU A 1 113 ? -29.582 11.312 4.597 1.00 35.06 111 LEU A C 1
ATOM 816 O O . LEU A 1 113 ? -29.555 10.195 5.113 1.00 34.21 111 LEU A O 1
ATOM 821 N N . PRO A 1 114 ? -30.079 11.524 3.375 1.00 34.67 112 PRO A N 1
ATOM 822 C CA . PRO A 1 114 ? -30.672 10.502 2.510 1.00 35.37 112 PRO A CA 1
ATOM 823 C C . PRO A 1 114 ? -29.817 9.262 2.238 1.00 36.85 112 PRO A C 1
ATOM 824 O O . PRO A 1 114 ? -28.593 9.345 2.216 1.00 36.81 112 PRO A O 1
ATOM 828 N N . LEU 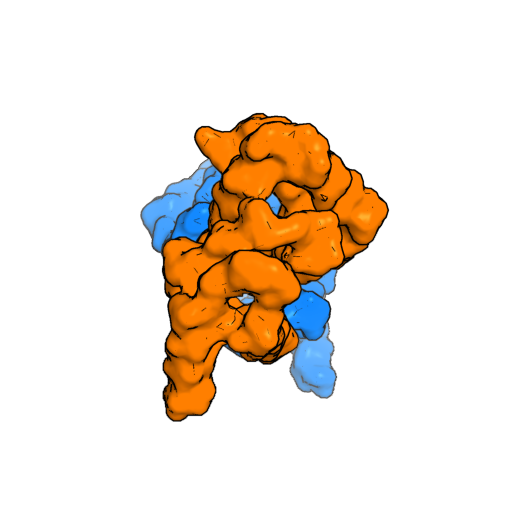A 1 115 ? -30.483 8.124 2.025 1.00 37.76 113 LEU A N 1
ATOM 829 C CA . LEU A 1 115 ? -29.820 6.850 1.739 1.00 38.96 113 LEU A CA 1
ATOM 830 C C . LEU A 1 115 ? -28.841 7.017 0.600 1.00 40.55 113 LEU A C 1
ATOM 831 O O . LEU A 1 115 ? -27.824 6.332 0.535 1.00 39.68 113 LEU A O 1
ATOM 836 N N . ASP A 1 116 ? -29.175 7.909 -0.321 1.00 43.42 114 ASP A N 1
ATOM 837 C CA . ASP A 1 116 ? -28.312 8.169 -1.452 1.00 45.78 114 ASP A CA 1
ATOM 838 C C . ASP A 1 116 ? -26.948 8.545 -0.916 1.00 44.74 114 ASP A C 1
ATOM 839 O O . ASP A 1 116 ? -25.987 7.808 -1.099 1.00 45.96 114 ASP A O 1
ATOM 844 N N . ILE A 1 117 ? -26.869 9.680 -0.233 1.00 43.34 115 ILE A N 1
ATOM 845 C CA . ILE A 1 117 ? -25.600 10.127 0.311 1.00 42.14 115 ILE A CA 1
ATOM 846 C C . ILE A 1 117 ? -25.009 9.155 1.318 1.00 40.64 115 ILE A C 1
ATOM 847 O O . ILE A 1 117 ? -23.795 9.048 1.424 1.00 40.86 115 ILE A O 1
ATOM 852 N N . GLN A 1 118 ? -25.855 8.446 2.055 1.00 39.50 116 GLN A N 1
ATOM 853 C CA . GLN A 1 118 ? -25.355 7.480 3.019 1.00 38.36 116 GLN A CA 1
ATOM 854 C C . GLN A 1 118 ? -24.581 6.368 2.332 1.00 37.08 116 GLN A C 1
ATOM 855 O O . GLN A 1 118 ? -23.451 6.084 2.705 1.00 37.16 116 GLN A O 1
ATOM 861 N N . ASN A 1 119 ? -25.188 5.728 1.335 1.00 36.28 117 ASN A N 1
ATOM 862 C CA . ASN A 1 119 ? -24.509 4.642 0.629 1.00 35.15 117 ASN A CA 1
ATOM 863 C C . ASN A 1 119 ? -23.270 5.123 -0.107 1.00 32.83 117 ASN A C 1
ATOM 864 O O . ASN A 1 119 ? -22.351 4.348 -0.339 1.00 32.61 117 ASN A O 1
ATOM 869 N N . ARG A 1 120 ? -23.246 6.395 -0.477 1.00 29.70 118 ARG A N 1
ATOM 870 C CA . ARG A 1 120 ? -22.100 6.915 -1.168 1.00 28.30 118 ARG A CA 1
ATOM 871 C C . ARG A 1 120 ? -20.943 6.959 -0.189 1.00 28.45 118 ARG A C 1
ATOM 872 O O . ARG A 1 120 ? -19.813 6.670 -0.561 1.00 30.45 118 ARG A O 1
ATOM 880 N N . ILE A 1 121 ? -21.219 7.323 1.062 1.00 27.96 119 ILE A N 1
ATOM 881 C CA . ILE A 1 121 ? -20.183 7.359 2.102 1.00 27.85 119 ILE A CA 1
ATOM 882 C C . ILE A 1 121 ? -19.621 5.933 2.305 1.00 30.44 119 ILE A C 1
ATOM 883 O O . ILE A 1 121 ? -18.410 5.721 2.258 1.00 30.99 119 ILE A O 1
ATOM 888 N N . LEU A 1 122 ? -20.498 4.959 2.528 1.00 31.66 120 LEU A N 1
ATOM 889 C CA . LEU A 1 122 ? -20.057 3.587 2.724 1.00 32.45 120 LEU A CA 1
ATOM 890 C C . LEU A 1 122 ? -19.234 3.137 1.540 1.00 33.04 120 LEU A C 1
ATOM 891 O O . LEU A 1 122 ? -18.237 2.442 1.709 1.00 34.40 120 LEU A O 1
ATOM 896 N N . ASN A 1 123 ? -19.665 3.527 0.339 1.00 32.30 121 ASN A N 1
ATOM 897 C CA . ASN A 1 123 ? -18.969 3.156 -0.890 1.00 31.56 121 ASN A CA 1
ATOM 898 C C . ASN A 1 123 ? -17.543 3.691 -0.953 1.00 31.25 121 ASN A C 1
ATOM 899 O O . ASN A 1 123 ? -16.656 3.011 -1.458 1.00 31.68 121 ASN A O 1
ATOM 904 N N . PHE A 1 124 ? -17.308 4.902 -0.461 1.00 30.20 122 PHE A N 1
ATOM 905 C CA . PHE A 1 124 ? -15.950 5.407 -0.485 1.00 30.49 122 PHE A CA 1
ATOM 906 C C . PHE A 1 124 ? -15.122 4.548 0.447 1.00 30.71 122 PHE A C 1
ATOM 907 O O . PHE A 1 124 ? -14.047 4.075 0.088 1.00 31.49 122 PHE A O 1
ATOM 915 N N . ILE A 1 125 ? -15.643 4.343 1.649 1.00 30.03 123 ILE A N 1
ATOM 916 C CA . ILE A 1 125 ? -14.973 3.535 2.651 1.00 29.68 123 ILE A CA 1
ATOM 917 C C . ILE A 1 125 ? -14.618 2.166 2.057 1.00 29.85 123 ILE A C 1
ATOM 918 O O . ILE A 1 125 ? -13.471 1.719 2.133 1.00 30.75 123 ILE A O 1
ATOM 923 N N . LYS A 1 126 ? -15.598 1.500 1.460 1.00 28.56 124 LYS A N 1
ATOM 924 C CA . LYS A 1 126 ? -15.342 0.198 0.862 1.00 29.72 124 LYS A CA 1
ATOM 925 C C . LYS A 1 126 ? -14.300 0.264 -0.261 1.00 30.29 124 LYS A C 1
ATOM 926 O O . LYS A 1 126 ? -13.438 -0.604 -0.371 1.00 29.43 124 LYS A O 1
ATOM 932 N N . THR A 1 127 ? -14.379 1.296 -1.092 1.00 30.80 125 THR A N 1
ATOM 933 C CA . THR A 1 127 ? -13.450 1.434 -2.192 1.00 30.90 125 THR A CA 1
ATOM 934 C C . THR A 1 127 ? -12.053 1.794 -1.743 1.00 31.38 125 THR A C 1
ATOM 935 O O . THR A 1 127 ? -11.083 1.208 -2.214 1.00 31.16 125 THR A O 1
ATOM 939 N N . TRP A 1 128 ? -11.935 2.759 -0.841 1.00 32.03 126 TRP A N 1
ATOM 940 C CA . TRP A 1 128 ? -10.617 3.154 -0.369 1.00 33.90 126 TRP A CA 1
ATOM 941 C C . TRP A 1 128 ? -9.995 2.000 0.386 1.00 35.85 126 TRP A C 1
ATOM 942 O O . TRP A 1 128 ? -8.777 1.873 0.433 1.00 36.11 126 TRP A O 1
ATOM 953 N N . SER A 1 129 ? -10.837 1.160 0.980 1.00 38.29 127 SER A N 1
ATOM 954 C CA . SER A 1 129 ? -10.353 0.012 1.728 1.00 40.64 127 SER A CA 1
ATOM 955 C C . SER A 1 129 ? -9.650 -1.004 0.813 1.00 41.83 127 SER A C 1
ATOM 956 O O . SER A 1 129 ? -8.821 -1.791 1.275 1.00 42.65 127 SER A O 1
ATOM 959 N N . GLN A 1 130 ? -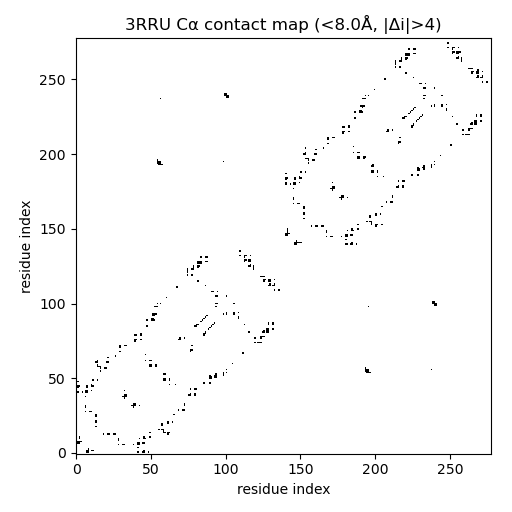9.988 -0.965 -0.477 1.00 43.05 128 GLN A N 1
ATOM 960 C CA . GLN A 1 130 ? -9.430 -1.841 -1.511 1.00 43.94 128 GLN A CA 1
ATOM 961 C C . GLN A 1 130 ? -7.964 -1.507 -1.776 1.00 42.02 128 GLN A C 1
ATOM 962 O O . GLN A 1 130 ? -7.282 -2.215 -2.521 1.00 42.23 128 GLN A O 1
ATOM 968 N N . GLY A 1 131 ? -7.499 -0.408 -1.198 1.00 40.26 129 GLY A N 1
ATOM 969 C CA . GLY A 1 131 ? -6.128 0.009 -1.404 1.00 39.16 129 GLY A CA 1
ATOM 970 C C . GLY A 1 131 ? -5.945 0.762 -2.707 1.00 38.65 129 GLY A C 1
ATOM 971 O O . GLY A 1 131 ? -6.774 0.664 -3.615 1.00 38.19 129 GLY A O 1
ATOM 972 N N . PHE A 1 132 ? -4.859 1.527 -2.785 1.00 38.59 130 PHE A N 1
ATOM 973 C CA . PHE A 1 132 ? -4.511 2.305 -3.972 1.00 38.29 130 PHE A CA 1
ATOM 974 C C . PHE A 1 132 ? -3.123 1.864 -4.406 1.00 40.85 130 PHE A C 1
ATOM 975 O O . PHE A 1 132 ? -2.384 1.252 -3.627 1.00 42.45 130 PHE A O 1
ATOM 983 N N . PRO A 1 133 ? -2.737 2.187 -5.648 1.00 42.92 131 PRO A N 1
ATOM 984 C CA . PRO A 1 133 ? -1.418 1.819 -6.174 1.00 44.21 131 PRO A CA 1
ATOM 985 C C . PRO A 1 133 ? -0.321 2.665 -5.535 1.00 45.64 131 PRO A C 1
ATOM 986 O O . PRO A 1 133 ? -0.416 3.888 -5.495 1.00 46.44 131 PRO A O 1
ATOM 990 N N . GLY A 1 134 ? 0.716 2.016 -5.029 1.00 46.63 132 GLY A N 1
ATOM 991 C CA . GLY A 1 134 ? 1.786 2.768 -4.413 1.00 49.84 132 GLY A CA 1
ATOM 992 C C . GLY A 1 134 ? 1.722 2.717 -2.903 1.00 52.02 132 GLY A C 1
ATOM 993 O O . GLY A 1 134 ? 1.096 1.811 -2.346 1.00 52.71 132 GLY A O 1
ATOM 994 N N . GLY A 1 135 ? 2.364 3.690 -2.248 1.00 52.53 133 GLY A N 1
ATOM 995 C CA . GLY A 1 135 ? 2.394 3.763 -0.788 1.00 53.65 133 GLY A CA 1
ATOM 996 C C . GLY A 1 135 ? 1.033 3.591 -0.124 1.00 54.45 133 GLY A C 1
ATOM 997 O O . GLY A 1 135 ? 0.567 2.472 0.116 1.00 55.71 133 GLY A O 1
ATOM 998 N N . VAL A 1 136 ? 0.404 4.719 0.187 1.00 52.27 134 VAL A N 1
ATOM 999 C CA . VAL A 1 136 ? -0.923 4.754 0.803 1.00 49.12 134 VAL A CA 1
ATOM 1000 C C . VAL A 1 136 ? -1.280 3.580 1.725 1.00 47.57 134 VAL A C 1
ATOM 1001 O O . VAL A 1 136 ? -1.626 2.491 1.270 1.00 47.38 134 VAL A O 1
ATOM 1005 N N . ASP A 1 137 ? -1.203 3.823 3.029 1.00 46.31 135 ASP A N 1
ATOM 1006 C CA . ASP A 1 137 ? -1.518 2.808 4.023 1.00 45.61 135 ASP A CA 1
ATOM 1007 C C . ASP A 1 137 ? -2.987 2.897 4.420 1.00 43.01 135 ASP A C 1
ATOM 1008 O O . ASP A 1 137 ? -3.399 3.822 5.125 1.00 43.22 135 ASP A O 1
ATOM 1013 N N . VAL A 1 138 ? -3.769 1.917 3.988 1.00 39.87 136 VAL A N 1
ATOM 1014 C CA . VAL A 1 138 ? -5.193 1.907 4.271 1.00 37.48 136 VAL A CA 1
ATOM 1015 C C . VAL A 1 138 ? -5.619 1.067 5.467 1.00 36.75 136 VAL A C 1
ATOM 1016 O O . VAL A 1 138 ? -6.799 0.770 5.634 1.00 36.02 136 VAL A O 1
ATOM 1020 N N . SER A 1 139 ? -4.661 0.714 6.311 1.00 36.98 137 SER A N 1
ATOM 1021 C CA . SER A 1 139 ? -4.929 -0.097 7.492 1.00 37.01 137 SER A CA 1
ATOM 1022 C C . SER A 1 139 ? -6.042 0.460 8.365 1.00 37.54 137 SER A C 1
ATOM 1023 O O . SER A 1 139 ? -6.839 -0.296 8.919 1.00 36.47 137 SER A O 1
ATOM 1026 N N . GLU A 1 140 ? -6.085 1.783 8.491 1.00 39.40 138 GLU A N 1
ATOM 1027 C CA . GLU A 1 140 ? -7.095 2.453 9.304 1.00 40.69 138 GLU A CA 1
ATOM 1028 C C . GLU A 1 140 ? -8.491 2.445 8.695 1.00 39.80 138 GLU A C 1
ATOM 1029 O O . GLU A 1 140 ? -9.438 1.941 9.305 1.00 38.59 138 GLU A O 1
ATOM 1035 N N . VAL A 1 141 ? -8.627 3.014 7.502 1.00 38.31 139 VAL A N 1
ATOM 1036 C CA . VAL A 1 141 ? -9.925 3.046 6.861 1.00 38.00 139 VAL A CA 1
ATOM 1037 C C . VAL A 1 141 ? -10.431 1.618 6.683 1.00 38.74 139 VAL A C 1
ATOM 1038 O O . VAL A 1 141 ? -11.637 1.378 6.650 1.00 38.03 139 VAL A O 1
ATOM 1042 N N . LYS A 1 142 ? -9.498 0.673 6.584 1.00 39.63 140 LYS A N 1
ATOM 1043 C CA . LYS A 1 142 ? -9.823 -0.741 6.419 1.00 40.15 140 LYS A CA 1
ATOM 1044 C C . LYS A 1 142 ? -10.665 -1.189 7.606 1.00 41.18 140 LYS A C 1
ATOM 1045 O O . LYS A 1 142 ? -11.648 -1.908 7.443 1.00 40.17 140 LYS A O 1
ATOM 1051 N N . GLU A 1 143 ? -10.280 -0.759 8.806 1.00 42.93 141 GLU A N 1
ATOM 1052 C CA . GLU A 1 143 ? -11.024 -1.151 9.992 1.00 45.09 141 GLU A CA 1
ATOM 1053 C C . GLU A 1 143 ? -12.294 -0.336 10.161 1.00 44.53 141 GLU A C 1
ATOM 1054 O O . GLU A 1 143 ? -13.284 -0.830 10.700 1.00 45.21 141 GLU A O 1
ATOM 1060 N N . VAL A 1 144 ? -12.257 0.915 9.714 1.00 42.83 142 VAL A N 1
ATOM 1061 C CA . VAL A 1 144 ? -13.410 1.803 9.795 1.00 39.60 142 VAL A CA 1
ATOM 1062 C C . VAL A 1 144 ? -14.535 1.230 8.942 1.00 38.76 142 VAL A C 1
ATOM 1063 O O . VAL A 1 144 ? -15.710 1.459 9.212 1.00 37.28 142 VAL A O 1
ATOM 1067 N N . TYR A 1 145 ? -14.152 0.475 7.917 1.00 38.62 143 TYR A N 1
ATOM 1068 C CA . TYR A 1 145 ? -15.103 -0.153 7.017 1.00 38.61 143 TYR A CA 1
ATOM 1069 C C . TYR A 1 145 ? -15.687 -1.379 7.647 1.00 38.83 143 TYR A C 1
ATOM 1070 O O . TYR A 1 145 ? -16.880 -1.625 7.544 1.00 38.74 143 TYR A O 1
ATOM 1079 N N . LEU A 1 146 ? -14.822 -2.171 8.265 1.00 40.49 144 LEU A N 1
ATOM 1080 C CA . LEU A 1 146 ? -15.250 -3.395 8.911 1.00 42.85 144 LEU A CA 1
ATOM 1081 C C . LEU A 1 146 ? -16.311 -3.120 9.966 1.00 44.13 144 LEU A C 1
ATOM 1082 O O . LEU A 1 146 ? -17.262 -3.880 10.112 1.00 43.73 144 LEU A O 1
ATOM 1087 N N . ASP A 1 147 ? -16.156 -2.026 10.696 1.00 46.07 145 ASP A N 1
ATOM 1088 C CA . ASP A 1 147 ? -17.115 -1.700 11.730 1.00 48.57 145 ASP A CA 1
ATOM 1089 C C . ASP A 1 147 ? -18.459 -1.375 11.154 1.00 47.71 145 ASP A C 1
ATOM 1090 O O . ASP A 1 147 ? -19.482 -1.780 11.706 1.00 48.72 145 ASP A O 1
ATOM 1095 N N . LEU A 1 148 ? -18.470 -0.642 10.050 1.00 45.51 146 LEU A N 1
ATOM 1096 C CA . LEU A 1 148 ? -19.734 -0.298 9.425 1.00 43.53 146 LEU A CA 1
ATOM 1097 C C . LEU A 1 148 ? -20.421 -1.540 8.916 1.00 43.41 146 LEU A C 1
ATOM 1098 O O . LEU A 1 148 ? -21.644 -1.571 8.832 1.00 44.02 146 LEU A O 1
ATOM 1103 N N . VAL A 1 149 ? -19.637 -2.562 8.579 1.00 44.14 147 VAL A N 1
ATOM 1104 C CA . VAL A 1 149 ? -20.191 -3.819 8.070 1.00 43.96 147 VAL A CA 1
ATOM 1105 C C . VAL A 1 149 ? -20.758 -4.657 9.212 1.00 43.90 147 VAL A C 1
ATOM 1106 O O . VAL A 1 149 ? -21.871 -5.179 9.111 1.00 43.17 147 VAL A O 1
ATOM 1110 N N . LYS A 1 150 ? -19.986 -4.775 10.293 1.00 44.23 148 LYS A N 1
ATOM 1111 C CA . LYS A 1 150 ? -20.409 -5.552 11.459 1.00 44.47 148 LYS A CA 1
ATOM 1112 C C . LYS A 1 150 ? -21.741 -5.046 12.014 1.00 46.35 148 LYS A C 1
ATOM 1113 O O . LYS A 1 150 ? -22.676 -5.823 12.234 1.00 46.05 148 LYS A O 1
ATOM 1119 N N . LYS A 1 151 ? -21.834 -3.746 12.253 1.00 48.24 149 LYS A N 1
ATOM 1120 C CA . LYS A 1 151 ? -23.083 -3.197 12.749 1.00 51.32 149 LYS A CA 1
ATOM 1121 C C . LYS A 1 151 ? -23.858 -2.546 11.598 1.00 53.08 149 LYS A C 1
ATOM 1122 O O . LYS A 1 151 ? -23.406 -2.687 10.435 1.00 53.09 149 LYS A O 1
ATOM 1128 N N . ASP B 1 11 ? -31.926 43.896 0.132 1.00 56.37 9 ASP B N 1
ATOM 1129 C CA . ASP B 1 11 ? -31.598 42.558 0.743 1.00 57.68 9 ASP B CA 1
ATOM 1130 C C . ASP B 1 11 ? -32.250 42.258 2.112 1.00 56.26 9 ASP B C 1
ATOM 1131 O O . ASP B 1 11 ? -32.063 42.999 3.073 1.00 57.67 9 ASP B O 1
ATOM 1136 N N . PRO B 1 12 ? -32.985 41.136 2.228 1.00 54.58 10 PRO B N 1
ATOM 1137 C CA . PRO B 1 12 ? -33.650 40.761 3.487 1.00 53.04 10 PRO B CA 1
ATOM 1138 C C . PRO B 1 12 ? -32.789 40.763 4.753 1.00 51.46 10 PRO B C 1
ATOM 1139 O O . PRO B 1 12 ? -33.150 41.388 5.748 1.00 50.73 10 PRO B O 1
ATOM 1143 N N . TYR B 1 13 ? -31.661 40.058 4.716 1.00 50.40 11 TYR B N 1
ATOM 1144 C CA . TYR B 1 13 ? -30.766 39.966 5.867 1.00 49.05 11 TYR B CA 1
ATOM 1145 C C . TYR B 1 13 ? -30.147 41.301 6.256 1.00 48.81 11 TYR B C 1
ATOM 1146 O O . TYR B 1 13 ? -29.391 41.384 7.222 1.00 49.22 11 TYR B O 1
ATOM 1155 N N . ALA B 1 14 ? -30.477 42.341 5.504 1.00 49.47 12 ALA B N 1
ATOM 1156 C CA . ALA B 1 14 ? -29.936 43.673 5.742 1.00 50.20 12 ALA B CA 1
ATOM 1157 C C . ALA B 1 14 ? -30.691 44.450 6.817 1.00 50.81 12 ALA B C 1
ATOM 1158 O O . ALA B 1 14 ? -30.084 44.937 7.768 1.00 50.42 12 ALA B O 1
ATOM 1160 N N . THR B 1 15 ? -32.008 44.572 6.632 1.00 51.90 13 THR B N 1
ATOM 1161 C CA . THR B 1 15 ? -32.905 45.288 7.544 1.00 52.45 13 THR B CA 1
ATOM 1162 C C . THR B 1 15 ? -32.695 44.873 9.003 1.00 52.19 13 THR B C 1
ATOM 1163 O O . THR B 1 15 ? -32.162 43.797 9.282 1.00 53.67 13 THR B O 1
ATOM 1167 N N . SER B 1 16 ? -33.122 45.724 9.931 1.00 50.17 14 SER B N 1
ATOM 1168 C CA . SER B 1 16 ? -32.963 45.462 11.358 1.00 47.91 14 SER B CA 1
ATOM 1169 C C . SER B 1 16 ? -33.368 44.050 11.777 1.00 45.46 14 SER B C 1
ATOM 1170 O O . SER B 1 16 ? -32.528 43.196 12.062 1.00 43.42 14 SER B O 1
ATOM 1173 N N . VAL B 1 17 ? -34.672 43.825 11.819 1.00 43.65 15 VAL B N 1
ATOM 1174 C CA . VAL B 1 17 ? -35.209 42.541 12.206 1.00 42.29 15 VAL B CA 1
ATOM 1175 C C . VAL B 1 17 ? -34.725 41.406 11.282 1.00 42.28 15 VAL B C 1
ATOM 1176 O O . VAL B 1 17 ? -34.629 40.241 11.688 1.00 42.62 15 VAL B O 1
ATOM 1180 N N . GLY B 1 18 ? -34.411 41.749 10.039 1.00 41.41 16 GLY B N 1
ATOM 1181 C CA . GLY B 1 18 ? -33.937 40.749 9.102 1.00 39.77 16 GLY B CA 1
ATOM 1182 C C . GLY B 1 18 ? -32.589 40.200 9.531 1.00 39.38 16 GLY B C 1
ATOM 1183 O O . GLY B 1 18 ? -32.301 39.011 9.373 1.00 38.88 16 GLY B O 1
ATOM 1184 N N . HIS B 1 19 ? -31.746 41.061 10.080 1.00 38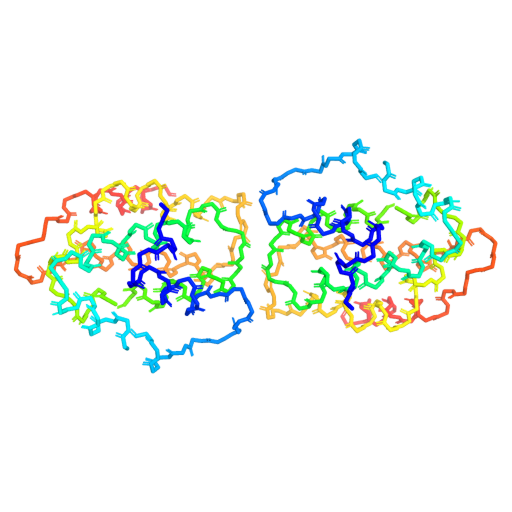.99 17 HIS B N 1
ATOM 1185 C CA . HIS B 1 19 ? -30.445 40.598 10.497 1.00 39.73 17 HIS B CA 1
ATOM 1186 C C . HIS B 1 19 ? -30.555 39.625 11.666 1.00 38.48 17 HIS B C 1
ATOM 1187 O O . HIS B 1 19 ? -29.805 38.645 11.731 1.00 38.59 17 HIS B O 1
ATOM 1194 N N . LEU B 1 20 ? -31.486 39.891 12.585 1.00 35.95 18 LEU B N 1
ATOM 1195 C CA . LEU B 1 20 ? -31.684 39.030 13.754 1.00 33.52 18 LEU B CA 1
ATOM 1196 C C . LEU B 1 20 ? -32.115 37.639 13.330 1.00 33.96 18 LEU B C 1
ATOM 1197 O O . LEU B 1 20 ? -31.720 36.646 13.942 1.00 33.70 18 LEU B O 1
ATOM 1202 N N . ILE B 1 21 ? -32.925 37.580 12.279 1.00 33.81 19 ILE B N 1
ATOM 1203 C CA . ILE B 1 21 ? -33.400 36.315 11.765 1.00 34.38 19 ILE B CA 1
ATOM 1204 C C . ILE B 1 21 ? -32.251 35.579 11.107 1.00 36.82 19 ILE B C 1
ATOM 1205 O O . ILE B 1 21 ? -32.072 34.381 11.323 1.00 37.14 19 ILE B O 1
ATOM 1210 N N . GLU B 1 22 ? -31.453 36.290 10.319 1.00 39.32 20 GLU B N 1
ATOM 1211 C CA . GLU B 1 22 ? -30.312 35.653 9.672 1.00 42.72 20 GLU B CA 1
ATOM 1212 C C . GLU B 1 22 ? -29.417 34.985 10.724 1.00 44.01 20 GLU B C 1
ATOM 1213 O O . GLU B 1 22 ? -28.895 33.896 10.491 1.00 44.68 20 GLU B O 1
ATOM 1219 N N . LYS B 1 23 ? -29.244 35.628 11.878 1.00 44.64 21 LYS B N 1
ATOM 1220 C CA . LYS B 1 23 ? -28.417 35.060 12.946 1.00 45.65 21 LYS B CA 1
ATOM 1221 C C . LYS B 1 23 ? -29.091 33.890 13.655 1.00 44.72 21 LYS B C 1
ATOM 1222 O O . LYS B 1 23 ? -28.510 32.817 13.796 1.00 44.42 21 LYS B O 1
ATOM 1228 N N . ALA B 1 24 ? -30.320 34.111 14.105 1.00 43.43 22 ALA B N 1
ATOM 1229 C CA . ALA B 1 24 ? -31.064 33.094 14.829 1.00 42.96 22 ALA B CA 1
ATOM 1230 C C . ALA B 1 24 ? -31.231 31.792 14.072 1.00 43.55 22 ALA B C 1
ATOM 1231 O O . ALA B 1 24 ? -31.394 30.736 14.677 1.00 44.15 22 ALA B O 1
ATOM 1233 N N . THR B 1 25 ? -31.196 31.851 12.750 1.00 44.33 23 THR B N 1
ATOM 1234 C CA . THR B 1 25 ? -31.367 30.641 11.964 1.00 44.90 23 THR B CA 1
ATOM 1235 C C . THR B 1 25 ? -30.097 30.327 11.218 1.00 46.11 23 THR B C 1
ATOM 1236 O O . THR B 1 25 ? -30.114 29.590 10.236 1.00 46.14 23 THR B O 1
ATOM 1240 N N . PHE B 1 26 ? -28.991 30.890 11.692 1.00 48.29 24 PHE B N 1
ATOM 1241 C CA . PHE B 1 26 ? -27.706 30.676 11.043 1.00 50.57 24 PHE B CA 1
ATOM 1242 C C . PHE B 1 26 ? -27.321 29.214 11.031 1.00 50.90 24 PHE B C 1
ATOM 1243 O O . PHE B 1 26 ? -27.648 28.458 11.949 1.00 49.92 24 PHE B O 1
ATOM 1251 N N . ALA B 1 27 ? -26.612 28.827 9.978 1.00 52.38 25 ALA B N 1
ATOM 1252 C CA . ALA B 1 27 ? -26.163 27.454 9.806 1.00 53.78 25 ALA B CA 1
ATOM 1253 C C . ALA B 1 27 ? -25.517 26.920 11.076 1.00 54.94 25 ALA B C 1
ATOM 1254 O O . ALA B 1 27 ? -25.958 25.911 11.625 1.00 54.36 25 ALA B O 1
ATOM 1256 N N . GLY B 1 28 ? -24.474 27.612 11.532 1.00 56.25 26 GLY B N 1
ATOM 1257 C CA . GLY B 1 28 ? -23.758 27.219 12.737 1.00 56.67 26 GLY B CA 1
ATOM 1258 C C . GLY B 1 28 ? -24.601 26.666 13.878 1.00 57.25 26 GLY B C 1
ATOM 1259 O O . GLY B 1 28 ? -24.518 25.474 14.193 1.00 56.10 26 GLY B O 1
ATOM 1260 N N . VAL B 1 29 ? -25.410 27.527 14.497 1.00 57.84 27 VAL B N 1
ATOM 1261 C CA . VAL B 1 29 ? -26.260 27.131 15.622 1.00 58.31 27 VAL B CA 1
ATOM 1262 C C . VAL B 1 29 ? -26.953 25.798 15.350 1.00 59.54 27 VAL B C 1
ATOM 1263 O O . VAL B 1 29 ? -27.648 25.656 14.349 1.00 60.82 27 VAL B O 1
ATOM 1267 N N . GLN B 1 30 ? -26.769 24.820 16.233 1.00 59.97 28 GLN B N 1
ATOM 1268 C CA . GLN B 1 30 ? -27.387 23.511 16.024 1.00 60.52 28 GLN B CA 1
ATOM 1269 C C . GLN B 1 30 ? -28.663 23.343 16.840 1.00 59.39 28 GLN B C 1
ATOM 1270 O O . GLN B 1 30 ? -29.322 22.304 16.777 1.00 59.15 28 GLN B O 1
ATOM 1276 N N . THR B 1 31 ? -29.026 24.386 17.582 1.00 57.83 29 THR B N 1
ATOM 1277 C CA . THR B 1 31 ? -30.223 24.353 18.424 1.00 55.86 29 THR B CA 1
ATOM 1278 C C . THR B 1 31 ? -31.035 25.661 18.404 1.00 53.62 29 THR B C 1
ATOM 1279 O O . THR B 1 31 ? -30.508 26.731 18.107 1.00 53.67 29 THR B O 1
ATOM 1283 N N . GLU B 1 32 ? -32.318 25.573 18.733 1.00 51.12 30 GLU B N 1
ATOM 1284 C CA . GLU B 1 32 ? -33.163 26.757 18.769 1.00 49.17 30 GLU B CA 1
ATOM 1285 C C . GLU B 1 32 ? -32.761 27.655 19.931 1.00 47.56 30 GLU B C 1
ATOM 1286 O O . GLU B 1 32 ? -32.426 27.175 21.011 1.00 48.59 30 GLU B O 1
ATOM 1292 N N . ASP B 1 33 ? -32.785 28.963 19.708 1.00 44.42 31 ASP B N 1
ATOM 1293 C CA . ASP B 1 33 ? -32.476 29.909 20.771 1.00 40.43 31 ASP B CA 1
ATOM 1294 C C . ASP B 1 33 ? -33.795 30.584 21.106 1.00 37.93 31 ASP B C 1
ATOM 1295 O O . ASP B 1 33 ? -34.041 31.721 20.700 1.00 37.30 31 ASP B O 1
ATOM 1300 N N . TRP B 1 34 ? -34.644 29.886 21.846 1.00 34.43 32 TRP B N 1
ATOM 1301 C CA . TRP B 1 34 ? -35.943 30.432 22.202 1.00 31.44 32 TRP B CA 1
ATOM 1302 C C . TRP B 1 34 ? -35.883 31.811 22.820 1.00 30.65 32 TRP B C 1
ATOM 1303 O O . TRP B 1 34 ? -36.825 32.580 22.693 1.00 29.77 32 TRP B O 1
ATOM 1314 N N . GLY B 1 35 ? -34.784 32.124 23.494 1.00 31.61 33 GLY B N 1
ATOM 1315 C CA . GLY B 1 35 ? -34.679 33.430 24.108 1.00 32.49 33 GLY B CA 1
ATOM 1316 C C . GLY B 1 35 ? -34.580 34.469 23.019 1.00 32.66 33 GLY B C 1
ATOM 1317 O O . GLY B 1 35 ? -35.202 35.525 23.098 1.00 32.42 33 GLY B O 1
ATOM 1318 N N . GLN B 1 36 ? -33.805 34.149 21.989 1.00 33.53 34 GLN B N 1
ATOM 1319 C CA . GLN B 1 36 ? -33.603 35.047 20.867 1.00 35.21 34 GLN B CA 1
ATOM 1320 C C . GLN B 1 36 ? -34.820 35.133 19.956 1.00 36.06 34 GLN B C 1
ATOM 1321 O O . GLN B 1 36 ? -35.105 36.197 19.407 1.00 35.84 34 GLN B O 1
ATOM 1327 N N . PHE B 1 37 ? -35.528 34.018 19.774 1.00 36.73 35 PHE B N 1
ATOM 1328 C CA . PHE B 1 37 ? -36.729 34.034 18.942 1.00 37.29 35 PHE B CA 1
ATOM 1329 C C . PHE B 1 37 ? -37.756 34.977 19.546 1.00 40.00 35 PHE B C 1
ATOM 1330 O O . PHE B 1 37 ? -38.462 35.671 18.822 1.00 40.59 35 PHE B O 1
ATOM 1346 N N . HIS B 1 39 ? -37.095 37.585 21.376 1.00 42.91 37 HIS B N 1
ATOM 1347 C CA . HIS B 1 39 ? -36.642 38.932 21.122 1.00 41.37 37 HIS B CA 1
ATOM 1348 C C . HIS B 1 39 ? -37.018 39.358 19.707 1.00 40.93 37 HIS B C 1
ATOM 1349 O O . HIS B 1 39 ? -37.424 40.494 19.487 1.00 40.39 37 HIS B O 1
ATOM 1356 N N . ILE B 1 40 ? -36.893 38.439 18.753 1.00 41.02 38 ILE B N 1
ATOM 1357 C CA . ILE B 1 40 ? -37.237 38.724 17.368 1.00 40.84 38 ILE B CA 1
ATOM 1358 C C . ILE B 1 40 ? -38.713 39.100 17.259 1.00 41.75 38 ILE B C 1
ATOM 1359 O O . ILE B 1 40 ? -39.061 40.054 16.567 1.00 41.62 38 ILE B O 1
ATOM 1364 N N . CYS B 1 41 ? -39.581 38.358 17.946 1.00 43.34 39 CYS B N 1
ATOM 1365 C CA . CYS B 1 41 ? -41.024 38.644 17.921 1.00 44.40 39 CYS B CA 1
ATOM 1366 C C . CYS B 1 41 ? -41.352 40.019 18.490 1.00 43.14 39 CYS B C 1
ATOM 1367 O O . CYS B 1 41 ? -42.171 40.756 17.938 1.00 43.39 39 CYS B O 1
ATOM 1370 N N . ASP B 1 42 ? -40.722 40.348 19.610 1.00 41.37 40 ASP B N 1
ATOM 1371 C CA . ASP B 1 42 ? -40.941 41.634 20.236 1.00 41.10 40 ASP B CA 1
ATOM 1372 C C . ASP B 1 42 ? -40.512 42.781 19.313 1.00 40.34 40 ASP B C 1
ATOM 1373 O O . ASP B 1 42 ? -41.158 43.825 19.279 1.00 41.33 40 ASP B O 1
ATOM 1378 N N . ILE B 1 43 ? -39.417 42.593 18.579 1.00 38.20 41 ILE B N 1
ATOM 1379 C CA . ILE B 1 43 ? -38.924 43.608 17.654 1.00 35.87 41 ILE B CA 1
ATOM 1380 C C . ILE B 1 43 ? -39.977 43.790 16.580 1.00 35.93 41 ILE B C 1
ATOM 1381 O O . ILE B 1 43 ? -40.276 44.908 16.172 1.00 35.53 41 ILE B O 1
ATOM 1386 N N . ILE B 1 44 ? -40.537 42.668 16.136 1.00 35.59 42 ILE B N 1
ATOM 1387 C CA . ILE B 1 44 ? -41.568 42.657 15.114 1.00 34.58 42 ILE B CA 1
ATOM 1388 C C . ILE B 1 44 ? -42.822 43.347 15.603 1.00 36.68 42 ILE B C 1
ATOM 1389 O O . ILE B 1 44 ? -43.479 44.022 14.836 1.00 37.77 42 ILE B O 1
ATOM 1394 N N . ASN B 1 45 ? -43.156 43.179 16.876 1.00 39.09 43 ASN B N 1
ATOM 1395 C CA . ASN B 1 45 ? -44.354 43.809 17.408 1.00 42.29 43 ASN B CA 1
ATOM 1396 C C . ASN B 1 45 ? -44.197 45.280 17.811 1.00 45.60 43 ASN B C 1
ATOM 1397 O O . ASN B 1 45 ? -45.100 45.863 18.413 1.00 46.71 43 ASN B O 1
ATOM 1402 N N . THR B 1 46 ? -43.068 45.890 17.468 1.00 48.35 44 THR B N 1
ATOM 1403 C CA . THR B 1 46 ? -42.834 47.285 17.827 1.00 51.21 44 THR B CA 1
ATOM 1404 C C . THR B 1 46 ? -42.657 48.188 16.624 1.00 52.78 44 THR B C 1
ATOM 1405 O O . THR B 1 46 ? -43.170 49.303 16.604 1.00 54.13 44 THR B O 1
ATOM 1409 N N . THR B 1 47 ? -41.922 47.708 15.627 1.00 54.73 45 THR B N 1
ATOM 1410 C CA . THR B 1 47 ? -41.666 48.476 14.410 1.00 56.20 45 THR B CA 1
ATOM 1411 C C . THR B 1 47 ? -42.891 48.504 13.507 1.00 56.70 45 THR B C 1
ATOM 1412 O O . THR B 1 47 ? -43.700 47.576 13.505 1.00 56.70 45 THR B O 1
ATOM 1416 N N . GLN B 1 48 ? -43.019 49.566 12.723 1.00 57.57 46 GLN B N 1
ATOM 1417 C CA . GLN B 1 48 ? -44.163 49.711 11.830 1.00 58.38 46 GLN B CA 1
ATOM 1418 C C . GLN B 1 48 ? -44.232 48.660 10.708 1.00 57.63 46 GLN B C 1
ATOM 1419 O O . GLN B 1 48 ? -45.320 48.217 10.323 1.00 56.46 46 GLN B O 1
ATOM 1425 N N . ASP B 1 49 ? -43.066 48.262 10.200 1.00 56.95 47 ASP B N 1
ATOM 1426 C CA . ASP B 1 49 ? -42.973 47.263 9.136 1.00 55.72 47 ASP B CA 1
ATOM 1427 C C . ASP B 1 49 ? -42.158 46.030 9.536 1.00 53.08 47 ASP B C 1
ATOM 1428 O O . ASP B 1 49 ? -41.581 45.356 8.679 1.00 51.96 47 ASP B O 1
ATOM 1433 N N . GLY B 1 50 ? -42.109 45.739 10.833 1.00 50.16 48 GLY B N 1
ATOM 1434 C CA . GLY B 1 50 ? -41.373 44.579 11.289 1.00 45.54 48 GLY B CA 1
ATOM 1435 C C . GLY B 1 50 ? -41.913 43.319 10.648 1.00 43.48 48 GLY B C 1
ATOM 1436 O O . GLY B 1 50 ? -41.133 42.493 10.193 1.00 42.13 48 GLY B O 1
ATOM 1437 N N . PRO B 1 51 ? -43.248 43.140 10.591 1.00 42.39 49 PRO B N 1
ATOM 1438 C CA . PRO B 1 51 ? -43.827 41.937 9.980 1.00 41.42 49 PRO B CA 1
ATOM 1439 C C . PRO B 1 51 ? -43.385 41.717 8.542 1.00 41.10 49 PRO B C 1
ATOM 1440 O O . PRO B 1 51 ? -42.800 40.688 8.223 1.00 40.94 49 PRO B O 1
ATOM 1444 N N . LYS B 1 52 ? -43.679 42.695 7.689 1.00 40.81 50 LYS B N 1
ATOM 1445 C CA . LYS B 1 52 ? -43.334 42.636 6.275 1.00 40.74 50 LYS B CA 1
ATOM 1446 C C . LYS B 1 52 ? -41.853 42.322 6.073 1.00 40.70 50 LYS B C 1
ATOM 1447 O O . LYS B 1 52 ? -41.493 41.413 5.332 1.00 39.81 50 LYS B O 1
ATOM 1453 N N . ASP B 1 53 ? -40.999 43.078 6.742 1.00 41.22 51 ASP B N 1
ATOM 1454 C CA . ASP B 1 53 ? -39.560 42.897 6.630 1.00 42.65 51 ASP B CA 1
ATOM 1455 C C . ASP B 1 53 ? -39.090 41.556 7.157 1.00 40.13 51 ASP B C 1
ATOM 1456 O O . ASP B 1 53 ? -38.163 40.953 6.610 1.00 38.62 51 ASP B O 1
ATOM 1461 N N . ALA B 1 54 ? -39.714 41.094 8.231 1.00 38.41 52 ALA B N 1
ATOM 1462 C CA . ALA B 1 54 ? -39.335 39.817 8.802 1.00 36.19 52 ALA B CA 1
ATOM 1463 C C . ALA B 1 54 ? -39.716 38.700 7.842 1.00 34.63 52 ALA B C 1
ATOM 1464 O O . ALA B 1 54 ? -38.918 37.802 7.605 1.00 35.00 52 ALA B O 1
ATOM 1466 N N . VAL B 1 55 ? -40.923 38.756 7.282 1.00 32.41 53 VAL B N 1
ATOM 1467 C CA . VAL B 1 55 ? -41.371 37.712 6.365 1.00 29.88 53 VAL B CA 1
ATOM 1468 C C . VAL B 1 55 ? -40.505 37.612 5.117 1.00 29.86 53 VAL B C 1
ATOM 1469 O O . VAL B 1 55 ? -40.402 36.543 4.526 1.00 27.94 53 VAL B O 1
ATOM 1473 N N . LYS B 1 56 ? -39.886 38.723 4.722 1.00 30.70 54 LYS B N 1
ATOM 1474 C CA . LYS B 1 56 ? -39.018 38.739 3.550 1.00 30.91 54 LYS B CA 1
ATOM 1475 C C . LYS B 1 56 ? -37.731 37.998 3.874 1.00 30.51 54 LYS B C 1
ATOM 1476 O O . LYS B 1 56 ? -37.136 37.366 3.007 1.00 31.39 54 LYS B O 1
ATOM 1482 N N . ALA B 1 57 ? -37.296 38.084 5.124 1.00 29.52 55 ALA B N 1
ATOM 1483 C CA . ALA B 1 57 ? -36.092 37.387 5.530 1.00 29.07 55 ALA B CA 1
ATOM 1484 C C . ALA B 1 57 ? -36.400 35.902 5.692 1.00 28.70 55 ALA B C 1
ATOM 1485 O O . ALA B 1 57 ? -35.658 35.054 5.217 1.00 28.56 55 ALA B O 1
ATOM 1487 N N . LEU B 1 58 ? -37.491 35.581 6.367 1.00 30.01 56 LEU B N 1
ATOM 1488 C CA . LEU B 1 58 ? -37.839 34.188 6.547 1.00 31.45 56 LEU B CA 1
ATOM 1489 C C . LEU B 1 58 ? -38.036 33.537 5.204 1.00 32.75 56 LEU B C 1
ATOM 1490 O O . LEU B 1 58 ? -37.782 32.352 5.057 1.00 35.98 56 LEU B O 1
ATOM 1495 N N . LYS B 1 59 ? -38.493 34.297 4.217 1.00 33.09 57 LYS B N 1
ATOM 1496 C CA . LYS B 1 59 ? -38.725 33.730 2.889 1.00 32.13 57 LYS B CA 1
ATOM 1497 C C . LYS B 1 59 ? -37.389 33.339 2.307 1.00 31.80 57 LYS B C 1
ATOM 1498 O O . LYS B 1 59 ? -37.227 32.230 1.820 1.00 31.80 57 LYS B O 1
ATOM 1504 N N . LYS B 1 60 ? -36.436 34.265 2.376 1.00 31.59 58 LYS B N 1
ATOM 1505 C CA . LYS B 1 60 ? -35.088 34.048 1.858 1.00 31.26 58 LYS B CA 1
ATOM 1506 C C . LYS B 1 60 ? -34.427 32.838 2.495 1.00 30.99 58 LYS B C 1
ATOM 1507 O O . LYS B 1 60 ? -33.917 31.964 1.807 1.00 32.18 58 LYS B O 1
ATOM 1513 N N . ARG B 1 61 ? -34.436 32.803 3.816 1.00 30.42 59 ARG B N 1
ATOM 1514 C CA . ARG B 1 61 ? -33.832 31.715 4.546 1.00 31.64 59 ARG B CA 1
ATOM 1515 C C . ARG B 1 61 ? -34.402 30.352 4.188 1.00 32.52 59 ARG B C 1
ATOM 1516 O O . ARG B 1 61 ? -33.667 29.375 4.053 1.00 32.56 59 ARG B O 1
ATOM 1524 N N . ILE B 1 62 ? -35.713 30.298 4.017 1.00 33.95 60 ILE B N 1
ATOM 1525 C CA . ILE B 1 62 ? -36.413 29.056 3.729 1.00 36.28 60 ILE B CA 1
ATOM 1526 C C . ILE B 1 62 ? -36.411 28.603 2.267 1.00 37.82 60 ILE B C 1
ATOM 1527 O O . ILE B 1 62 ? -36.385 27.404 1.996 1.00 38.04 60 ILE B O 1
ATOM 1532 N N . SER B 1 63 ? -36.426 29.546 1.330 1.00 39.59 61 SER B N 1
ATOM 1533 C CA . SER B 1 63 ? -36.469 29.200 -0.089 1.00 41.72 61 SER B CA 1
ATOM 1534 C C . SER B 1 63 ? -35.345 28.306 -0.595 1.00 42.87 61 SER B C 1
ATOM 1535 O O . SER B 1 63 ? -34.167 28.612 -0.409 1.00 43.32 61 SER B O 1
ATOM 1538 N N . LYS B 1 64 ? -35.733 27.207 -1.245 1.00 43.63 62 LYS B N 1
ATOM 1539 C CA . LYS B 1 64 ? -34.800 26.240 -1.824 1.00 43.70 62 LYS B CA 1
ATOM 1540 C C . LYS B 1 64 ? -33.568 25.994 -0.954 1.00 43.20 62 LYS B C 1
ATOM 1541 O O . LYS B 1 64 ? -32.452 25.903 -1.465 1.00 43.60 62 LYS B O 1
ATOM 1547 N N . ASN B 1 65 ? -33.773 25.883 0.353 1.00 41.46 63 ASN B N 1
ATOM 1548 C CA . ASN B 1 65 ? -32.676 25.658 1.282 1.00 39.30 63 ASN B CA 1
ATOM 1549 C C . ASN B 1 65 ? -32.472 24.156 1.490 1.00 38.71 63 ASN B C 1
ATOM 1550 O O . ASN B 1 65 ? -33.437 23.416 1.656 1.00 37.59 63 ASN B O 1
ATOM 1555 N N . TYR B 1 66 ? -31.221 23.709 1.459 1.00 39.38 64 TYR B N 1
ATOM 1556 C CA . TYR B 1 66 ? -30.917 22.293 1.629 1.00 39.41 64 TYR B CA 1
ATOM 1557 C C . TYR B 1 66 ? -30.403 21.960 3.018 1.00 39.14 64 TYR B C 1
ATOM 1558 O O . TYR B 1 66 ? -30.052 20.812 3.307 1.00 39.19 64 TYR B O 1
ATOM 1567 N N . ASN B 1 67 ? -30.348 22.960 3.882 1.00 38.99 65 ASN B N 1
ATOM 1568 C CA . ASN B 1 67 ? -29.837 22.734 5.219 1.00 39.45 65 ASN B CA 1
ATOM 1569 C C . ASN B 1 67 ? -30.913 22.287 6.204 1.00 39.92 65 ASN B C 1
ATOM 1570 O O . ASN B 1 67 ? -31.894 22.980 6.437 1.00 40.25 65 ASN B O 1
ATOM 1575 N N . HIS B 1 68 ? -30.726 21.099 6.757 1.00 40.92 66 HIS B N 1
ATOM 1576 C CA . HIS B 1 68 ? -31.648 20.559 7.734 1.00 42.23 66 HIS B CA 1
ATOM 1577 C C . HIS B 1 68 ? -31.939 21.509 8.869 1.00 41.40 66 HIS B C 1
ATOM 1578 O O . HIS B 1 68 ? -33.059 21.966 9.039 1.00 40.80 66 HIS B O 1
ATOM 1585 N N . LYS B 1 69 ? -30.911 21.780 9.662 1.00 40.12 67 LYS B N 1
ATOM 1586 C CA . LYS B 1 69 ? -31.071 22.633 10.808 1.00 40.12 67 LYS B CA 1
ATOM 1587 C C . LYS B 1 69 ? -31.577 24.016 10.487 1.00 40.16 67 LYS B C 1
ATOM 1588 O O . LYS B 1 69 ? -32.349 24.575 11.260 1.00 42.32 67 LYS B O 1
ATOM 1594 N N . GLU B 1 70 ? -31.171 24.588 9.362 1.00 38.66 68 GLU B N 1
ATOM 1595 C CA . GLU B 1 70 ? -31.661 25.921 9.047 1.00 36.96 68 GLU B CA 1
ATOM 1596 C C . GLU B 1 70 ? -33.173 25.893 8.856 1.00 35.24 68 GLU B C 1
ATOM 1597 O O . GLU B 1 70 ? -33.875 26.766 9.363 1.00 36.03 68 GLU B O 1
ATOM 1603 N N . ILE B 1 71 ? -33.684 24.887 8.155 1.00 32.73 69 ILE B N 1
ATOM 1604 C CA . ILE B 1 71 ? -35.125 24.790 7.950 1.00 31.04 69 ILE B CA 1
ATOM 1605 C C . ILE B 1 71 ? -35.834 24.444 9.239 1.00 32.64 69 ILE B C 1
ATOM 1606 O O . ILE B 1 71 ? -36.914 24.960 9.521 1.00 33.32 69 ILE B O 1
ATOM 1611 N N . GLN B 1 72 ? -35.216 23.561 10.017 1.00 33.91 70 GLN B N 1
ATOM 1612 C CA . GLN B 1 72 ? -35.758 23.121 11.297 1.00 33.77 70 GLN B CA 1
ATOM 1613 C C . GLN B 1 72 ? -35.884 24.316 12.235 1.00 32.35 70 GLN B C 1
ATOM 1614 O O . GLN B 1 72 ? -36.916 24.501 12.875 1.00 31.97 70 GLN B O 1
ATOM 1620 N N . LEU B 1 73 ? -34.829 25.123 12.304 1.00 31.58 71 LEU B N 1
ATOM 1621 C CA . LEU B 1 73 ? -34.819 26.311 13.150 1.00 30.82 71 LEU B CA 1
ATOM 1622 C C . LEU B 1 73 ? -35.772 27.361 12.615 1.00 30.64 71 LEU B C 1
ATOM 1623 O O . LEU B 1 73 ? -36.530 27.969 13.374 1.00 31.43 71 LEU B O 1
ATOM 1628 N N . THR B 1 74 ? -35.733 27.586 11.307 1.00 28.77 72 THR B N 1
ATOM 1629 C CA . THR B 1 74 ? -36.610 28.577 10.721 1.00 27.17 72 THR B CA 1
ATOM 1630 C C . THR B 1 74 ? -38.070 28.260 10.980 1.00 25.92 72 THR B C 1
ATOM 1631 O O . THR B 1 74 ? -38.824 29.128 11.411 1.00 26.08 72 THR B O 1
ATOM 1635 N N . LEU B 1 75 ? -38.475 27.021 10.740 1.00 24.59 73 LEU B N 1
ATOM 1636 C CA . LEU B 1 75 ? -39.858 26.670 11.010 1.00 24.32 73 LEU B CA 1
ATOM 1637 C C . LEU B 1 75 ? -40.174 26.983 12.480 1.00 24.35 73 LEU B C 1
ATOM 1638 O O . LEU B 1 75 ? -41.203 27.585 12.772 1.00 24.76 73 LEU B O 1
ATOM 1643 N N . SER B 1 76 ? -39.287 26.602 13.400 1.00 23.92 74 SER B N 1
ATOM 1644 C CA . SER B 1 76 ? -39.504 26.883 14.821 1.00 23.54 74 SER B CA 1
ATOM 1645 C C . SER B 1 76 ? -39.638 28.376 15.066 1.00 23.03 74 SER B C 1
ATOM 1646 O O . SER B 1 76 ? -40.388 28.805 15.942 1.00 21.68 74 SER B O 1
ATOM 1649 N N . LEU B 1 77 ? -38.897 29.163 14.294 1.00 22.77 75 LEU B N 1
ATOM 1650 C CA . LEU B 1 77 ? -38.948 30.607 14.428 1.00 24.15 75 LEU B CA 1
ATOM 1651 C C . LEU B 1 77 ? -40.258 31.133 13.865 1.00 26.72 75 LEU B C 1
ATOM 1652 O O . LEU B 1 77 ? -40.791 32.122 14.355 1.00 27.54 75 LEU B O 1
ATOM 1657 N N . ILE B 1 78 ? -40.773 30.475 12.832 1.00 29.70 76 ILE B N 1
ATOM 1658 C CA . ILE B 1 78 ? -42.026 30.886 12.215 1.00 32.06 76 ILE B CA 1
ATOM 1659 C C . ILE B 1 78 ? -43.160 30.610 13.172 1.00 34.83 76 ILE B C 1
ATOM 1660 O O . ILE B 1 78 ? -43.941 31.502 13.509 1.00 34.15 76 ILE B O 1
ATOM 1665 N N . ASP B 1 79 ? -43.238 29.361 13.611 1.00 38.98 77 ASP B N 1
ATOM 1666 C CA . ASP B 1 79 ? -44.268 28.934 14.550 1.00 43.49 77 ASP B CA 1
ATOM 1667 C C . ASP B 1 79 ? -44.376 29.880 15.739 1.00 44.40 77 ASP B C 1
ATOM 1668 O O . ASP B 1 79 ? -45.429 29.982 16.359 1.00 44.04 77 ASP B O 1
ATOM 1681 N N . CYS B 1 81 ? -43.583 33.390 15.756 1.00 43.65 79 CYS B N 1
ATOM 1682 C CA . CYS B 1 81 ? -44.187 34.628 15.322 1.00 41.77 79 CYS B CA 1
ATOM 1683 C C . CYS B 1 81 ? -45.651 34.445 15.013 1.00 40.03 79 CYS B C 1
ATOM 1684 O O . CYS B 1 81 ? -46.436 35.375 15.169 1.00 40.23 79 CYS B O 1
ATOM 1687 N N . VAL B 1 82 ? -46.023 33.250 14.570 1.00 37.49 80 VAL B N 1
ATOM 1688 C CA . VAL B 1 82 ? -47.410 33.009 14.225 1.00 35.18 80 VAL B CA 1
ATOM 1689 C C . VAL B 1 82 ? -48.310 33.162 15.423 1.00 34.51 80 VAL B C 1
ATOM 1690 O O . VAL B 1 82 ? -49.424 33.642 15.297 1.00 34.09 80 VAL B O 1
ATOM 1694 N N . GLN B 1 83 ? -47.827 32.777 16.591 1.00 34.59 81 GLN B N 1
ATOM 1695 C CA . GLN B 1 83 ? -48.664 32.894 17.753 1.00 37.02 81 GLN B CA 1
ATOM 1696 C C . GLN B 1 83 ? -48.298 34.008 18.731 1.00 36.78 81 GLN B C 1
ATOM 1697 O O . GLN B 1 83 ? -48.873 34.086 19.812 1.00 37.04 81 GLN B O 1
ATOM 1703 N N . ASN B 1 84 ? -47.356 34.871 18.362 1.00 37.37 82 ASN B N 1
ATOM 1704 C CA . ASN B 1 84 ? -46.971 35.997 19.219 1.00 38.82 82 ASN B CA 1
ATOM 1705 C C . ASN B 1 84 ? -47.171 37.361 18.546 1.00 40.03 82 ASN B C 1
ATOM 1706 O O . ASN B 1 84 ? -46.988 38.402 19.179 1.00 40.84 82 ASN B O 1
ATOM 1711 N N . CYS B 1 85 ? -47.516 37.366 17.263 1.00 41.56 83 CYS B N 1
ATOM 1712 C CA . CYS B 1 85 ? -47.724 38.620 16.534 1.00 42.18 83 CYS B CA 1
ATOM 1713 C C . CYS B 1 85 ? -49.132 38.561 15.953 1.00 43.86 83 CYS B C 1
ATOM 1714 O O . CYS B 1 85 ? -49.602 37.493 15.577 1.00 46.11 83 CYS B O 1
ATOM 1717 N N . GLY B 1 86 ? -49.821 39.687 15.881 1.00 44.34 84 GLY B N 1
ATOM 1718 C CA . GLY B 1 86 ? -51.174 39.631 15.363 1.00 44.21 84 GLY B CA 1
ATOM 1719 C C . GLY B 1 86 ? -51.299 39.179 13.918 1.00 42.87 84 GLY B C 1
ATOM 1720 O O . GLY B 1 86 ? -50.376 38.579 13.357 1.00 41.54 84 GLY B O 1
ATOM 1721 N N . PRO B 1 87 ? -52.464 39.435 13.292 1.00 42.27 85 PRO B N 1
ATOM 1722 C CA . PRO B 1 87 ? -52.688 39.054 11.895 1.00 40.54 85 PRO B CA 1
ATOM 1723 C C . PRO B 1 87 ? -51.754 39.834 10.983 1.00 38.48 85 PRO B C 1
ATOM 1724 O O . PRO B 1 87 ? -51.483 39.404 9.870 1.00 38.01 85 PRO B O 1
ATOM 1728 N N . SER B 1 88 ? -51.266 40.978 11.462 1.00 37.58 86 SER B N 1
ATOM 1729 C CA . SER B 1 88 ? -50.347 41.792 10.676 1.00 37.40 86 SER B CA 1
ATOM 1730 C C . SER B 1 88 ? -49.206 40.905 10.177 1.00 37.68 86 SER B C 1
ATOM 1731 O O . SER B 1 88 ? -48.575 41.197 9.158 1.00 38.97 86 SER B O 1
ATOM 1734 N N . PHE B 1 89 ? -48.961 39.813 10.900 1.00 36.30 87 PHE B N 1
ATOM 1735 C CA . PHE B 1 89 ? -47.932 38.849 10.533 1.00 34.38 87 PHE B CA 1
ATOM 1736 C C . PHE B 1 89 ? -48.602 37.639 9.874 1.00 34.56 87 PHE B C 1
ATOM 1737 O O . PHE B 1 89 ? -48.308 37.290 8.732 1.00 35.60 87 PHE B O 1
ATOM 1745 N N . GLN B 1 90 ? -49.527 37.019 10.596 1.00 33.29 88 GLN B N 1
ATOM 1746 C CA . GLN B 1 90 ? -50.241 35.842 10.109 1.00 31.69 88 GLN B CA 1
ATOM 1747 C C . GLN B 1 90 ? -50.762 35.961 8.681 1.00 31.83 88 GLN B C 1
ATOM 1748 O O . GLN B 1 90 ? -50.813 34.970 7.959 1.00 32.47 88 GLN B O 1
ATOM 1754 N N . SER B 1 91 ? -51.141 37.172 8.282 1.00 31.30 89 SER B N 1
ATOM 1755 C CA . SER B 1 91 ? -51.668 37.418 6.948 1.00 31.01 89 SER B CA 1
ATOM 1756 C C . SER B 1 91 ? -50.644 37.348 5.839 1.00 32.34 89 SER B C 1
ATOM 1757 O O . SER B 1 91 ? -50.996 37.168 4.677 1.00 33.82 89 SER B O 1
ATOM 1760 N N . LEU B 1 92 ? -49.382 37.534 6.190 1.00 31.96 90 LEU B N 1
ATOM 1761 C CA . LEU B 1 92 ? -48.322 37.514 5.201 1.00 31.83 90 LEU B CA 1
ATOM 1762 C C . LEU B 1 92 ? -47.760 36.120 5.032 1.00 32.48 90 LEU B C 1
ATOM 1763 O O . LEU B 1 92 ? -47.220 35.778 3.981 1.00 33.84 90 LEU B O 1
ATOM 1768 N N . ILE B 1 93 ? -47.881 35.316 6.077 1.00 32.00 91 ILE B N 1
ATOM 1769 C CA . ILE B 1 93 ? -47.356 33.971 6.037 1.00 31.30 91 ILE B CA 1
ATOM 1770 C C . ILE B 1 93 ? -48.315 33.022 5.339 1.00 31.02 91 ILE B C 1
ATOM 1771 O O . ILE B 1 93 ? -47.882 32.037 4.761 1.00 31.35 91 ILE B O 1
ATOM 1776 N N . VAL B 1 94 ? -49.608 33.322 5.375 1.00 31.09 92 VAL B N 1
ATOM 1777 C CA . VAL B 1 94 ? -50.569 32.445 4.734 1.00 32.65 92 VAL B CA 1
ATOM 1778 C C . VAL B 1 94 ? -50.798 32.822 3.294 1.00 34.73 92 VAL B C 1
ATOM 1779 O O . VAL B 1 94 ? -51.597 32.184 2.620 1.00 36.43 92 VAL B O 1
ATOM 1783 N N . LYS B 1 95 ? -50.119 33.865 2.825 1.00 36.53 93 LYS B N 1
ATOM 1784 C CA . LYS B 1 95 ? -50.262 34.287 1.439 1.00 38.63 93 LYS B CA 1
ATOM 1785 C C . LYS B 1 95 ? -49.676 33.214 0.530 1.00 40.29 93 LYS B C 1
ATOM 1786 O O . LYS B 1 95 ? -48.622 32.647 0.828 1.00 40.99 93 LYS B O 1
ATOM 1792 N N . LYS B 1 96 ? -50.361 32.938 -0.578 1.00 42.62 94 LYS B N 1
ATOM 1793 C CA . LYS B 1 96 ? -49.919 31.916 -1.531 1.00 44.38 94 LYS B CA 1
ATOM 1794 C C . LYS B 1 96 ? -48.488 32.116 -1.994 1.00 44.90 94 LYS B C 1
ATOM 1795 O O . LYS B 1 96 ? -47.817 31.157 -2.362 1.00 44.47 94 LYS B O 1
ATOM 1801 N N . GLU B 1 97 ? -48.036 33.364 -1.992 1.00 45.99 95 GLU B N 1
ATOM 1802 C CA . GLU B 1 97 ? -46.683 33.694 -2.420 1.00 47.57 95 GLU B CA 1
ATOM 1803 C C . GLU B 1 97 ? -45.636 33.100 -1.490 1.00 46.79 95 GLU B C 1
ATOM 1804 O O . GLU B 1 97 ? -44.460 33.007 -1.850 1.00 46.29 95 GLU B O 1
ATOM 1810 N N . PHE B 1 98 ? -46.070 32.714 -0.290 1.00 46.06 96 PHE B N 1
ATOM 1811 C CA . PHE B 1 98 ? -45.174 32.146 0.711 1.00 44.39 96 PHE B CA 1
ATOM 1812 C C . PHE B 1 98 ? -45.316 30.641 0.863 1.00 43.42 96 PHE B C 1
ATOM 1813 O O . PHE B 1 98 ? -44.353 29.907 0.679 1.00 44.25 96 PHE B O 1
ATOM 1821 N N . VAL B 1 99 ? -46.507 30.178 1.220 1.00 41.41 97 VAL B N 1
ATOM 1822 C CA . VAL B 1 99 ? -46.698 28.751 1.391 1.00 40.29 97 VAL B CA 1
ATOM 1823 C C . VAL B 1 99 ? -46.510 27.933 0.122 1.00 41.06 97 VAL B C 1
ATOM 1824 O O . VAL B 1 99 ? -45.766 26.954 0.116 1.00 41.38 97 VAL B O 1
ATOM 1828 N N . LYS B 1 100 ? -47.149 28.338 -0.965 1.00 42.99 98 LYS B N 1
ATOM 1829 C CA . LYS B 1 100 ? -47.053 27.572 -2.203 1.00 45.24 98 LYS B CA 1
ATOM 1830 C C . LYS B 1 100 ? -45.726 27.698 -2.927 1.00 45.55 98 LYS B C 1
ATOM 1831 O O . LYS B 1 100 ? -45.224 26.718 -3.470 1.00 45.97 98 LYS B O 1
ATOM 1837 N N . GLU B 1 101 ? -45.151 28.892 -2.928 1.00 46.44 99 GLU B N 1
ATOM 1838 C CA . GLU B 1 101 ? -43.904 29.107 -3.645 1.00 47.83 99 GLU B CA 1
ATOM 1839 C C . GLU B 1 101 ? -42.666 28.995 -2.779 1.00 46.99 99 GLU B C 1
ATOM 1840 O O . GLU B 1 101 ? -41.584 29.374 -3.213 1.00 48.32 99 GLU B O 1
ATOM 1846 N N . ASN B 1 102 ? -42.809 28.477 -1.564 1.00 44.99 100 ASN B N 1
ATOM 1847 C CA . ASN B 1 102 ? -41.659 28.356 -0.669 1.00 43.28 100 ASN B CA 1
ATOM 1848 C C . ASN B 1 102 ? -41.742 27.162 0.244 1.00 42.60 100 ASN B C 1
ATOM 1849 O O . ASN B 1 102 ? -40.961 26.233 0.107 1.00 44.73 100 ASN B O 1
ATOM 1854 N N . LEU B 1 103 ? -42.684 27.204 1.183 1.00 40.68 101 LEU B N 1
ATOM 1855 C CA . LEU B 1 103 ? -42.877 26.124 2.135 1.00 37.99 101 LEU B CA 1
ATOM 1856 C C . LEU B 1 103 ? -43.118 24.792 1.462 1.00 37.41 101 LEU B C 1
ATOM 1857 O O . LEU B 1 103 ? -42.332 23.859 1.593 1.00 38.79 101 LEU B O 1
ATOM 1862 N N . VAL B 1 104 ? -44.213 24.705 0.733 1.00 35.62 102 VAL B N 1
ATOM 1863 C CA . VAL B 1 104 ? -44.542 23.465 0.080 1.00 34.52 102 VAL B CA 1
ATOM 1864 C C . VAL B 1 104 ? -43.476 23.000 -0.907 1.00 33.71 102 VAL B C 1
ATOM 1865 O O . VAL B 1 104 ? -43.351 21.806 -1.163 1.00 33.94 102 VAL B O 1
ATOM 1869 N N . LYS B 1 105 ? -42.687 23.918 -1.449 1.00 32.94 103 LYS B N 1
ATOM 1870 C CA . LYS B 1 105 ? -41.660 23.498 -2.389 1.00 32.65 103 LYS B CA 1
ATOM 1871 C C . LYS B 1 105 ? -40.726 22.510 -1.705 1.00 32.01 103 LYS B C 1
ATOM 1872 O O . LYS B 1 105 ? -40.313 21.525 -2.307 1.00 32.67 103 LYS B O 1
ATOM 1878 N N . LEU B 1 106 ? -40.405 22.762 -0.441 1.00 30.59 104 LEU B N 1
ATOM 1879 C CA . LEU B 1 106 ? -39.510 21.881 0.305 1.00 29.12 104 LEU B CA 1
ATOM 1880 C C . LEU B 1 106 ? -39.972 20.430 0.390 1.00 29.30 104 LEU B C 1
ATOM 1881 O O . LEU B 1 106 ? -39.172 19.541 0.664 1.00 28.87 104 LEU B O 1
ATOM 1886 N N . LEU B 1 107 ? -41.257 20.186 0.169 1.00 30.93 105 LEU B N 1
ATOM 1887 C CA . LEU B 1 107 ? -41.779 18.827 0.250 1.00 32.99 105 LEU B CA 1
ATOM 1888 C C . LEU B 1 107 ? -41.430 18.013 -0.980 1.00 34.64 105 LEU B C 1
ATOM 1889 O O . LEU B 1 107 ? -41.791 16.837 -1.093 1.00 35.40 105 LEU B O 1
ATOM 1894 N N . ASN B 1 108 ? -40.729 18.660 -1.903 1.00 35.77 106 ASN B N 1
ATOM 1895 C CA . ASN B 1 108 ? -40.288 18.038 -3.139 1.00 36.69 106 ASN B CA 1
ATOM 1896 C C . ASN B 1 108 ? -39.183 17.054 -2.801 1.00 37.15 106 ASN B C 1
ATOM 1897 O O . ASN B 1 108 ? -38.363 17.308 -1.913 1.00 37.99 106 ASN B O 1
ATOM 1902 N N . PRO B 1 109 ? -39.139 15.914 -3.505 1.00 37.53 107 PRO B N 1
ATOM 1903 C CA . PRO B 1 109 ? -38.112 14.896 -3.256 1.00 37.65 107 PRO B CA 1
ATOM 1904 C C . PRO B 1 109 ? -36.693 15.458 -3.345 1.00 37.84 107 PRO B C 1
ATOM 1905 O O . PRO B 1 109 ? -35.804 15.063 -2.590 1.00 37.28 107 PRO B O 1
ATOM 1909 N N . ARG B 1 110 ? -36.506 16.386 -4.277 1.00 38.04 108 ARG B N 1
ATOM 1910 C CA . ARG B 1 110 ? -35.224 17.032 -4.517 1.00 38.29 108 ARG B CA 1
ATOM 1911 C C . ARG B 1 110 ? -34.501 17.464 -3.250 1.00 37.50 108 ARG B C 1
ATOM 1912 O O . ARG B 1 110 ? -33.285 17.358 -3.157 1.00 37.52 108 ARG B O 1
ATOM 1920 N N . TYR B 1 111 ? -35.249 17.956 -2.277 1.00 37.42 109 TYR B N 1
ATOM 1921 C CA . TYR B 1 111 ? -34.646 18.428 -1.045 1.00 38.40 109 TYR B CA 1
ATOM 1922 C C . TYR B 1 111 ? -34.502 17.326 -0.011 1.00 39.58 109 TYR B C 1
ATOM 1923 O O . TYR B 1 111 ? -34.071 17.565 1.121 1.00 40.38 109 TYR B O 1
ATOM 1932 N N . ASN B 1 112 ? -34.870 16.115 -0.407 1.00 39.65 110 ASN B N 1
ATOM 1933 C CA . ASN B 1 112 ? -34.783 14.945 0.452 1.00 38.42 110 ASN B CA 1
ATOM 1934 C C . ASN B 1 112 ? -34.795 15.215 1.945 1.00 37.16 110 ASN B C 1
ATOM 1935 O O . ASN B 1 112 ? -34.021 14.613 2.687 1.00 37.33 110 ASN B O 1
ATOM 1940 N N . LEU B 1 113 ? -35.653 16.113 2.408 1.00 36.87 111 LEU B N 1
ATOM 1941 C CA . LEU B 1 113 ? -35.678 16.349 3.842 1.00 37.54 111 LEU B CA 1
ATOM 1942 C C . LEU B 1 113 ? -36.454 15.258 4.575 1.00 37.18 111 LEU B C 1
ATOM 1943 O O . LEU B 1 113 ? -37.442 14.719 4.060 1.00 35.56 111 LEU B O 1
ATOM 1948 N N . PRO B 1 114 ? -36.020 14.933 5.800 1.00 35.66 112 PRO B N 1
ATOM 1949 C CA . PRO B 1 114 ? -36.611 13.911 6.665 1.00 36.89 112 PRO B CA 1
ATOM 1950 C C . PRO B 1 114 ? -38.112 14.034 6.933 1.00 38.03 112 PRO B C 1
ATOM 1951 O O . PRO B 1 114 ? -38.653 15.136 6.957 1.00 37.80 112 PRO B O 1
ATOM 1955 N N . LEU B 1 115 ? -38.768 12.890 7.143 1.00 38.90 113 LEU B N 1
ATOM 1956 C CA . LEU B 1 115 ? -40.203 12.828 7.427 1.00 40.12 113 LEU B CA 1
ATOM 1957 C C . LEU B 1 115 ? -40.543 13.762 8.563 1.00 40.99 113 LEU B C 1
ATOM 1958 O O . LEU B 1 115 ? -41.638 14.308 8.623 1.00 40.24 113 LEU B O 1
ATOM 1963 N N . ASP B 1 116 ? -39.603 13.911 9.486 1.00 43.81 114 ASP B N 1
ATOM 1964 C CA . ASP B 1 116 ? -39.810 14.789 10.619 1.00 46.11 114 ASP B CA 1
ATOM 1965 C C . ASP B 1 116 ? -40.166 16.160 10.087 1.00 45.14 114 ASP B C 1
ATOM 1966 O O . ASP B 1 116 ? -41.283 16.625 10.269 1.00 45.58 114 ASP B O 1
ATOM 1971 N N . ILE B 1 117 ? -39.220 16.796 9.408 1.00 43.64 115 ILE B N 1
ATOM 1972 C CA . ILE B 1 117 ? -39.462 18.117 8.860 1.00 42.47 115 ILE B CA 1
ATOM 1973 C C . ILE B 1 117 ? -40.609 18.146 7.856 1.00 41.05 115 ILE B C 1
ATOM 1974 O O . ILE B 1 117 ? -41.311 19.143 7.755 1.00 40.69 115 ILE B O 1
ATOM 1979 N N . GLN B 1 118 ? -40.800 17.060 7.116 1.00 40.13 116 GLN B N 1
ATOM 1980 C CA . GLN B 1 118 ? -41.884 17.012 6.153 1.00 38.87 116 GLN B CA 1
ATOM 1981 C C . GLN B 1 118 ? -43.230 17.129 6.838 1.00 37.59 116 GLN B C 1
ATOM 1982 O O . GLN B 1 118 ? -44.034 17.975 6.469 1.00 37.71 116 GLN B O 1
ATOM 1988 N N . ASN B 1 119 ? -43.487 16.279 7.829 1.00 37.10 117 ASN B N 1
ATOM 1989 C CA . ASN B 1 119 ? -44.765 16.328 8.540 1.00 35.67 117 ASN B CA 1
ATOM 1990 C C . ASN B 1 119 ? -44.964 17.639 9.277 1.00 33.42 117 ASN B C 1
ATOM 1991 O O . ASN B 1 119 ? -46.095 18.048 9.504 1.00 33.00 117 ASN B O 1
ATOM 1996 N N . ARG B 1 120 ? -43.872 18.293 9.651 1.00 31.05 118 ARG B N 1
ATOM 1997 C CA . ARG B 1 120 ? -43.987 19.551 10.343 1.00 29.72 118 ARG B CA 1
ATOM 1998 C C . ARG B 1 120 ? -44.532 20.581 9.365 1.00 29.52 118 ARG B C 1
ATOM 1999 O O . ARG B 1 120 ? -45.356 21.415 9.739 1.00 30.84 118 ARG B O 1
ATOM 2007 N N . ILE B 1 121 ? -44.078 20.522 8.113 1.00 28.60 119 ILE B N 1
ATOM 2008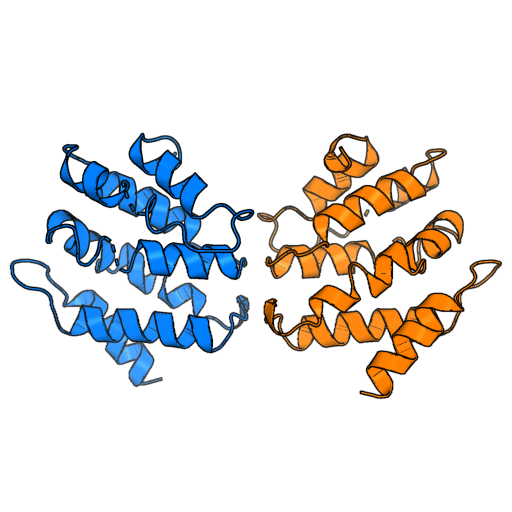 C CA . ILE B 1 121 ? -44.561 21.437 7.074 1.00 28.22 119 ILE B CA 1
ATOM 2009 C C . ILE B 1 121 ? -46.073 21.211 6.877 1.00 30.62 119 ILE B C 1
ATOM 2010 O O . ILE B 1 121 ? -46.855 22.155 6.934 1.00 30.89 119 ILE B O 1
ATOM 2015 N N . LEU B 1 122 ? -46.481 19.964 6.652 1.00 31.57 120 LEU B N 1
ATOM 2016 C CA . LEU B 1 122 ? -47.890 19.660 6.455 1.00 32.44 120 LEU B CA 1
ATOM 2017 C C . LEU B 1 122 ? -48.694 20.146 7.640 1.00 33.22 120 LEU B C 1
ATOM 2018 O O . LEU B 1 122 ? -49.798 20.661 7.472 1.00 34.25 120 LEU B O 1
ATOM 2023 N N . ASN B 1 123 ? -48.139 19.972 8.838 1.00 32.70 121 ASN B N 1
ATOM 2024 C CA . ASN B 1 123 ? -48.807 20.387 10.066 1.00 32.54 121 ASN B CA 1
ATOM 2025 C C . ASN B 1 123 ? -49.053 21.887 10.129 1.00 32.54 121 ASN B C 1
ATOM 2026 O O . ASN B 1 123 ? -50.085 22.319 10.643 1.00 32.93 121 ASN B O 1
ATOM 2031 N N . PHE B 1 124 ? -48.119 22.694 9.631 1.00 31.30 122 PHE B N 1
ATOM 2032 C CA . PHE B 1 124 ? -48.351 24.132 9.651 1.00 30.97 122 PHE B CA 1
ATOM 2033 C C . PHE B 1 124 ? -49.511 24.432 8.721 1.00 30.86 122 PHE B C 1
ATOM 2034 O O . PHE B 1 124 ? -50.443 25.146 9.087 1.00 31.27 122 PHE B O 1
ATOM 2042 N N . ILE B 1 125 ? -49.444 23.867 7.521 1.00 29.57 123 ILE B N 1
ATOM 2043 C CA . ILE B 1 125 ? -50.480 24.041 6.522 1.00 28.40 123 ILE B CA 1
ATOM 2044 C C . ILE B 1 125 ? -51.839 23.667 7.115 1.00 27.88 123 ILE B C 1
ATOM 2045 O O . ILE B 1 125 ? -52.792 24.438 7.050 1.00 28.05 123 ILE B O 1
ATOM 2050 N N . LYS B 1 126 ? -51.928 22.486 7.705 1.00 27.21 124 LYS B N 1
ATOM 2051 C CA . LYS B 1 126 ? -53.180 22.061 8.316 1.00 29.11 124 LYS B CA 1
ATOM 2052 C C . LYS B 1 126 ? -53.640 23.000 9.447 1.00 29.93 124 LYS B C 1
ATOM 2053 O O . LYS B 1 126 ? -54.821 23.315 9.567 1.00 30.07 124 LYS B O 1
ATOM 2059 N N . THR B 1 127 ? -52.704 23.448 10.273 1.00 30.07 125 THR B N 1
ATOM 2060 C CA . THR B 1 127 ? -53.048 24.321 11.375 1.00 29.85 125 THR B CA 1
ATOM 2061 C C . THR B 1 127 ? -53.435 25.712 10.927 1.00 30.31 125 THR B C 1
ATOM 2062 O O . THR B 1 127 ? -54.417 26.263 11.407 1.00 30.88 125 THR B O 1
ATOM 2066 N N . TRP B 1 128 ? -52.665 26.291 10.017 1.00 30.95 126 TRP B N 1
ATOM 2067 C CA . TRP B 1 128 ? -52.976 27.626 9.546 1.00 32.85 126 TRP B CA 1
ATOM 2068 C C . TRP B 1 128 ? -54.288 27.587 8.792 1.00 34.73 126 TRP B C 1
ATOM 2069 O O . TRP B 1 128 ? -55.019 28.571 8.745 1.00 35.67 126 TRP B O 1
ATOM 2080 N N . SER B 1 129 ? -54.589 26.444 8.197 1.00 37.55 127 SER B N 1
ATOM 2081 C CA . SER B 1 129 ? -55.827 26.296 7.454 1.00 40.22 127 SER B CA 1
ATOM 2082 C C . SER B 1 129 ? -57.053 26.380 8.372 1.00 41.47 127 SER B C 1
ATOM 2083 O O . SER B 1 129 ? -58.146 26.718 7.920 1.00 42.38 127 SER B O 1
ATOM 2086 N N . GLN B 1 130 ? -56.849 26.061 9.651 1.00 42.87 128 GLN B N 1
ATOM 2087 C CA . GLN B 1 130 ? -57.899 26.071 10.674 1.00 44.05 128 GLN B CA 1
ATOM 2088 C C . GLN B 1 130 ? -58.333 27.482 11.060 1.00 42.73 128 GLN B C 1
ATOM 2089 O O . GLN B 1 130 ? -59.096 27.651 12.011 1.00 43.09 128 GLN B O 1
ATOM 2095 N N . GLY B 1 131 ? -57.831 28.485 10.343 1.00 41.74 129 GLY B N 1
ATOM 2096 C CA . GLY B 1 131 ? -58.170 29.869 10.637 1.00 40.10 129 GLY B CA 1
ATOM 2097 C C . GLY B 1 131 ? -57.412 30.473 11.810 1.00 39.46 129 GLY B C 1
ATOM 2098 O O . GLY B 1 131 ? -56.754 29.768 12.575 1.00 39.31 129 GLY B O 1
ATOM 2099 N N . PHE B 1 132 ? -57.485 31.795 11.935 1.00 38.68 130 PHE B N 1
ATOM 2100 C CA . PHE B 1 132 ? -56.838 32.518 13.032 1.00 37.55 130 PHE B CA 1
ATOM 2101 C C . PHE B 1 132 ? -57.844 33.540 13.524 1.00 39.02 130 PHE B C 1
ATOM 2102 O O . PHE B 1 132 ? -58.738 33.954 12.778 1.00 40.41 130 PHE B O 1
ATOM 2110 N N . PRO B 1 133 ? -57.717 33.963 14.786 1.00 40.04 131 PRO B N 1
ATOM 2111 C CA . PRO B 1 133 ? -58.638 34.952 15.348 1.00 41.53 131 PRO B CA 1
ATOM 2112 C C . PRO B 1 133 ? -58.474 36.298 14.648 1.00 43.63 131 PRO B C 1
ATOM 2113 O O . PRO B 1 133 ? -57.358 36.720 14.340 1.00 44.85 131 PRO B O 1
ATOM 2117 N N . GLY B 1 134 ? -59.589 36.964 14.387 1.00 45.06 132 GLY B N 1
ATOM 2118 C CA . GLY B 1 134 ? -59.524 38.250 13.721 1.00 48.12 132 GLY B CA 1
ATOM 2119 C C . GLY B 1 134 ? -59.650 38.123 12.216 1.00 49.62 132 GLY B C 1
ATOM 2120 O O . GLY B 1 134 ? -60.171 37.121 11.715 1.00 49.79 132 GLY B O 1
ATOM 2121 N N . GLY B 1 135 ? -59.171 39.141 11.500 1.00 50.05 133 GLY B N 1
ATOM 2122 C CA . GLY B 1 135 ? -59.229 39.147 10.043 1.00 50.97 133 GLY B CA 1
ATOM 2123 C C . GLY B 1 135 ? -58.581 37.918 9.429 1.00 51.63 133 GLY B C 1
ATOM 2124 O O . GLY B 1 135 ? -59.186 36.845 9.364 1.00 53.75 133 GLY B O 1
ATOM 2125 N N . VAL B 1 136 ? -57.342 38.079 8.973 1.00 49.30 134 VAL B N 1
ATOM 2126 C CA . VAL B 1 136 ? -56.559 36.992 8.378 1.00 45.91 134 VAL B CA 1
ATOM 2127 C C . VAL B 1 136 ? -57.329 35.984 7.519 1.00 44.40 134 VAL B C 1
ATOM 2128 O O . VAL B 1 136 ? -57.944 35.047 8.028 1.00 42.99 134 VAL B O 1
ATOM 2132 N N . ASP B 1 137 ? -57.262 36.182 6.205 1.00 43.56 135 ASP B N 1
ATOM 2133 C CA . ASP B 1 137 ? -57.931 35.312 5.246 1.00 42.81 135 ASP B CA 1
ATOM 2134 C C . ASP B 1 137 ? -57.060 34.100 4.931 1.00 40.50 135 ASP B C 1
ATOM 2135 O O . ASP B 1 137 ? -55.975 34.2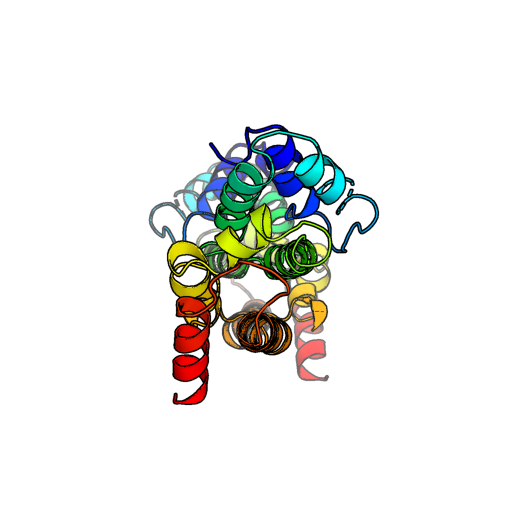37 4.371 1.00 40.91 135 ASP B O 1
ATOM 2140 N N . VAL B 1 138 ? -57.544 32.913 5.261 1.00 38.13 136 VAL B N 1
ATOM 2141 C CA . VAL B 1 138 ? -56.766 31.714 5.023 1.00 36.46 136 VAL B CA 1
ATOM 2142 C C . VAL B 1 138 ? -57.252 30.896 3.836 1.00 36.51 136 VAL B C 1
ATOM 2143 O O . VAL B 1 138 ? -56.855 29.745 3.650 1.00 36.04 136 VAL B O 1
ATOM 2147 N N . SER B 1 139 ? -58.095 31.511 3.020 1.00 37.30 137 SER B N 1
ATOM 2148 C CA . SER B 1 139 ? -58.663 30.863 1.837 1.00 37.71 137 SER B CA 1
ATOM 2149 C C . SER B 1 139 ? -57.621 30.171 0.965 1.00 38.14 137 SER B C 1
ATOM 2150 O O . SER B 1 139 ? -57.833 29.048 0.515 1.00 37.04 137 SER B O 1
ATOM 2153 N N . GLU B 1 140 ? -56.508 30.865 0.728 1.00 40.01 138 GLU B N 1
ATOM 2154 C CA . GLU B 1 140 ? -55.408 30.357 -0.085 1.00 41.59 138 GLU B CA 1
ATOM 2155 C C . GLU B 1 140 ? -54.701 29.141 0.508 1.00 40.72 138 GLU B C 1
ATOM 2156 O O . GLU B 1 140 ? -54.646 28.078 -0.110 1.00 39.84 138 GLU B O 1
ATOM 2162 N N . VAL B 1 141 ? -54.151 29.296 1.705 1.00 39.74 139 VAL B N 1
ATOM 2163 C CA . VAL B 1 141 ? -53.449 28.190 2.336 1.00 40.05 139 VAL B CA 1
ATOM 2164 C C . VAL B 1 141 ? -54.383 26.990 2.541 1.00 40.24 139 VAL B C 1
ATOM 2165 O O . VAL B 1 141 ? -53.929 25.851 2.629 1.00 40.14 139 VAL B O 1
ATOM 2169 N N . LYS B 1 142 ? -55.686 27.255 2.603 1.00 40.33 140 LYS B N 1
ATOM 2170 C CA . LYS B 1 142 ? -56.700 26.213 2.790 1.00 39.86 140 LYS B CA 1
ATOM 2171 C C . LYS B 1 142 ? -56.732 25.300 1.566 1.00 40.04 140 LYS B C 1
ATOM 2172 O O . LYS B 1 142 ? -56.899 24.090 1.688 1.00 39.06 140 LYS B O 1
ATOM 2178 N N . GLU B 1 143 ? -56.582 25.880 0.379 1.00 41.31 141 GLU B N 1
ATOM 2179 C CA . GLU B 1 143 ? -56.598 25.076 -0.837 1.00 43.00 141 GLU B CA 1
ATOM 2180 C C . GLU B 1 143 ? -55.245 24.426 -1.047 1.00 42.13 141 GLU B C 1
ATOM 2181 O O . GLU B 1 143 ? -55.147 23.354 -1.636 1.00 42.33 141 GLU B O 1
ATOM 2187 N N . VAL B 1 144 ? -54.196 25.091 -0.578 1.00 40.77 142 VAL B N 1
ATOM 2188 C CA . VAL B 1 144 ? -52.853 24.553 -0.704 1.00 38.53 142 VAL B CA 1
ATOM 2189 C C . VAL B 1 144 ? -52.741 23.325 0.192 1.00 37.84 142 VAL B C 1
ATOM 2190 O O . VAL B 1 144 ? -51.936 22.443 -0.056 1.00 37.26 142 VAL B O 1
ATOM 2194 N N . TYR B 1 145 ? -53.568 23.281 1.229 1.00 37.95 143 TYR B N 1
ATOM 2195 C CA . TYR B 1 145 ? -53.586 22.168 2.155 1.00 37.18 143 TYR B CA 1
ATOM 2196 C C . TYR B 1 145 ? -54.290 21.005 1.520 1.00 37.17 143 TYR B C 1
ATOM 2197 O O . TYR B 1 145 ? -53.815 19.882 1.573 1.00 36.94 143 TYR B O 1
ATOM 2206 N N . LEU B 1 146 ? -55.452 21.284 0.949 1.00 38.74 144 LEU B N 1
ATOM 2207 C CA . LEU B 1 146 ? -56.243 20.264 0.295 1.00 41.66 144 LEU B CA 1
ATOM 2208 C C . LEU B 1 146 ? -55.469 19.522 -0.774 1.00 43.23 144 LEU B C 1
ATOM 2209 O O . LEU B 1 146 ? -55.621 18.316 -0.930 1.00 43.17 144 LEU B O 1
ATOM 2214 N N . ASP B 1 147 ? -54.641 20.237 -1.518 1.00 45.32 145 ASP B N 1
ATOM 2215 C CA . ASP B 1 147 ? -53.877 19.594 -2.570 1.00 47.62 145 ASP B CA 1
ATOM 2216 C C . ASP B 1 147 ? -52.942 18.558 -2.024 1.00 46.54 145 ASP B C 1
ATOM 2217 O O . ASP B 1 147 ? -52.747 17.512 -2.639 1.00 47.02 145 ASP B O 1
ATOM 2222 N N . LEU B 1 148 ? -52.350 18.861 -0.877 1.00 44.62 146 LEU B N 1
ATOM 2223 C CA . LEU B 1 148 ? -51.427 17.936 -0.254 1.00 43.24 146 LEU B CA 1
ATOM 2224 C C . LEU B 1 148 ? -52.179 16.741 0.281 1.00 43.61 146 LEU B C 1
ATOM 2225 O O . LEU B 1 148 ? -51.636 15.643 0.349 1.00 44.42 146 LEU B O 1
ATOM 2230 N N . VAL B 1 149 ? -53.432 16.952 0.661 1.00 44.17 147 VAL B N 1
ATOM 2231 C CA . VAL B 1 149 ? -54.237 15.864 1.190 1.00 44.35 147 VAL B CA 1
ATOM 2232 C C . VAL B 1 149 ? -54.696 14.957 0.056 1.00 44.76 147 VAL B C 1
ATOM 2233 O O . VAL B 1 149 ? -54.668 13.735 0.186 1.00 44.18 147 VAL B O 1
ATOM 2237 N N . LYS B 1 150 ? -55.104 15.567 -1.056 1.00 45.99 148 LYS B N 1
ATOM 2238 C CA . LYS B 1 150 ? -55.579 14.833 -2.230 1.00 46.42 148 LYS B CA 1
ATOM 2239 C C . LYS B 1 150 ? -54.516 13.910 -2.822 1.00 48.55 148 LYS B C 1
ATOM 2240 O O . LYS B 1 150 ? -54.738 12.705 -2.980 1.00 47.25 148 LYS B O 1
ATOM 2246 N N . LYS B 1 151 ? -53.368 14.483 -3.169 1.00 52.01 149 LYS B N 1
ATOM 2247 C CA . LYS B 1 151 ? -52.277 13.693 -3.728 1.00 56.15 149 LYS B CA 1
ATOM 2248 C C . LYS B 1 151 ? -51.508 13.044 -2.575 1.00 57.81 149 LYS B C 1
ATOM 2249 O O . LYS B 1 151 ? -51.114 11.865 -2.715 1.00 58.97 149 LYS B O 1
#

InterPro domains:
  IPR002014 VHS domain [PF00790] (12-150)
  IPR002014 VHS domain [PS50179] (22-154)
  IPR002014 VHS domain [SM00288] (15-150)
  IPR004152 GAT domain [PF03127] (213-288)
  IPR004152 GAT domain [PS50909] (200-288)
  IPR008942 ENTH/VHS [G3DSA:1.25.40.90] (3-150)
  IPR008942 ENTH/VHS [SSF48464] (6-155)
  IPR014645 Target of Myb protein 1 [PIRSF036948] (1-469)
  IPR027428 TOM1-like protein 1, GAT domain [cd14237] (199-290)
  IPR038425 GAT domain superfamily [G3DSA:1.20.58.160] (195-294)
  IPR047013 TOM1-like protein 1, VHS domain [cd16997] (14-150)

B-factor: mean 41.05, std 9.17, range [18.77, 76.21]

CATH classification: 1.25.40.90

Organism: Homo sapiens (NCBI:txid9606)

Solvent-accessible surface area: 13918 Å² total